Protein AF-A0A0P6Q5H2-F1 (afdb_monomer_lite)

Secondary structure (DSSP, 8-state):
--------S--SS--PPP-----SS-TTSSSHHHHHHHH----STTTS-HHHH-TT-----------------------------------------SHHHHHHHHHHHHHHHHHHHHHTGGG--SHHHHHHHHHHHHTT-SHHHHHHHHHHHH-PPTT-TTHHHHHHHHHHHHHTT-THHHHHHHHHHHHHHHHHHHTTT-GGGHHHHHHHHHHHHHHHHTT-S-HHHHHHHT-

Radius of gyration: 25.66 Å; chains: 1; bounding box: 72×81×63 Å

Organism: NCBI:txid396776

InterPro domains:
  IPR003890 MIF4G-like, type 3 [PF02854] (123-235)
  IPR016024 Armadillo-type fold [SSF48371] (113-234)
  IPR039762 Nonsense-mediated mRNA decay protein Nmd2/UPF2 [PTHR12839] (24-235)

pLDDT: mean 75.84, std 26.66, range [24.73, 98.69]

Foldseek 3Di:
DDDDDDDDPPDPPPPPDDDPDDDPFLVVDPHPVRSCLQPVADDLVVQDPVVLLPADPPDDDDDDDDDDDDDDDDDDDDDDDDDDDDDDDDDDDDDDDDPPVVVVVVVVVLVVQLVVLLVCLLVDDDQVNLNVSLNSLSVSDDPVSLVVLLVSLVDHDPPPLVSLLSSLSSQLNSCVRPVVNLVSNLVVLLVVQVVCVVVVVPVVCVSVNVSSVSSLVSNVSNVSDDPVSVVVSVD

Structure (mmCIF, N/CA/C/O backbone):
data_AF-A0A0P6Q5H2-F1
#
_entry.id   AF-A0A0P6Q5H2-F1
#
loop_
_atom_site.group_PDB
_atom_site.id
_atom_site.type_symbol
_atom_site.label_atom_id
_atom_site.label_alt_id
_atom_site.label_comp_id
_atom_site.label_asym_id
_atom_site.label_entity_id
_atom_site.label_seq_id
_atom_site.pdbx_PDB_ins_code
_atom_site.Cartn_x
_atom_site.Cartn_y
_atom_site.Cartn_z
_atom_site.occupancy
_atom_site.B_iso_or_equiv
_atom_site.auth_seq_id
_atom_site.auth_comp_id
_atom_site.auth_asym_id
_atom_site.auth_atom_id
_atom_site.pdbx_PDB_model_num
ATOM 1 N N . MET A 1 1 ? -57.280 -8.928 -2.751 1.00 43.84 1 MET A N 1
ATOM 2 C CA . MET A 1 1 ? -56.022 -8.786 -3.519 1.00 43.84 1 MET A CA 1
ATOM 3 C C . MET A 1 1 ? -55.148 -7.798 -2.756 1.00 43.84 1 MET A C 1
ATOM 5 O O . MET A 1 1 ? -55.041 -6.653 -3.156 1.00 43.84 1 MET A O 1
ATOM 9 N N . GLU A 1 2 ? -54.723 -8.043 -1.519 1.00 34.19 2 GLU A N 1
ATOM 10 C CA . GLU A 1 2 ? -53.989 -9.192 -0.949 1.00 34.19 2 GLU A CA 1
ATOM 11 C C . GLU A 1 2 ? -52.658 -9.507 -1.648 1.00 34.19 2 GLU A C 1
ATOM 13 O O . GLU A 1 2 ? -52.647 -10.027 -2.757 1.00 34.19 2 GLU 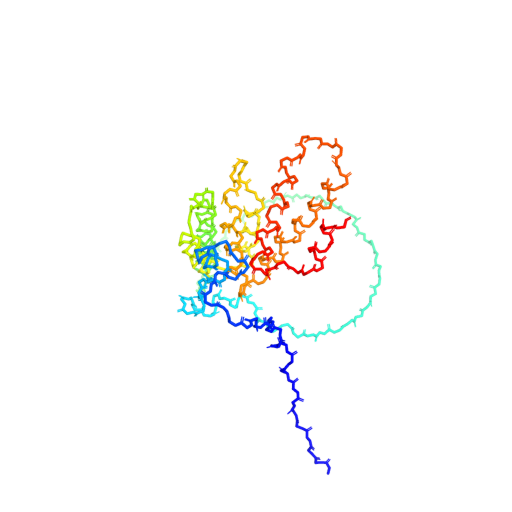A O 1
ATOM 18 N N . GLU A 1 3 ? -51.598 -9.143 -0.913 1.00 36.91 3 GLU A N 1
ATOM 19 C CA . GLU A 1 3 ? -50.279 -9.769 -0.737 1.00 36.91 3 GLU A CA 1
ATOM 20 C C . GLU A 1 3 ? -49.334 -10.032 -1.922 1.00 36.91 3 GLU A C 1
ATOM 22 O O . GLU A 1 3 ? -49.590 -10.865 -2.781 1.00 36.91 3 GLU A O 1
ATOM 27 N N . ALA A 1 4 ? -48.147 -9.407 -1.848 1.00 41.28 4 ALA A N 1
ATOM 28 C CA . ALA A 1 4 ? -46.819 -10.057 -1.824 1.00 41.28 4 ALA A CA 1
ATOM 29 C C . ALA A 1 4 ? -45.744 -8.943 -1.843 1.00 41.28 4 ALA A C 1
ATOM 31 O O . ALA A 1 4 ? -45.502 -8.311 -2.863 1.00 41.28 4 ALA A O 1
ATOM 32 N N . CYS A 1 5 ? -45.264 -8.455 -0.699 1.00 36.38 5 CYS A N 1
ATOM 33 C CA . CYS A 1 5 ? -44.184 -9.027 0.117 1.00 36.38 5 CYS A CA 1
ATOM 34 C C . CYS A 1 5 ? -42.832 -9.159 -0.617 1.00 36.38 5 CYS A C 1
ATOM 36 O O . CYS A 1 5 ? -42.590 -10.102 -1.362 1.00 36.38 5 CYS A O 1
ATOM 38 N N . CYS A 1 6 ? -41.962 -8.183 -0.332 1.00 42.47 6 CYS A N 1
ATOM 39 C CA . CYS A 1 6 ? -40.515 -8.273 -0.114 1.00 42.47 6 CYS A CA 1
ATOM 40 C C . CYS A 1 6 ? -39.773 -9.540 -0.576 1.00 42.47 6 CYS A C 1
ATOM 42 O O . CYS A 1 6 ? -39.893 -10.580 0.068 1.00 42.47 6 CYS A O 1
ATOM 44 N N . ARG A 1 7 ? -38.881 -9.379 -1.565 1.00 39.88 7 ARG A N 1
ATOM 45 C CA . ARG A 1 7 ? -37.636 -10.136 -1.862 1.00 39.88 7 ARG A CA 1
ATOM 46 C C . ARG A 1 7 ? -37.143 -9.580 -3.214 1.00 39.88 7 ARG A C 1
ATOM 48 O O . ARG A 1 7 ? -37.954 -9.397 -4.103 1.00 39.88 7 ARG A O 1
ATOM 55 N N . ASP A 1 8 ? -35.920 -9.118 -3.447 1.00 39.00 8 ASP A N 1
ATOM 56 C CA . ASP A 1 8 ? -34.626 -9.578 -2.974 1.00 39.00 8 ASP A CA 1
ATOM 57 C C . ASP A 1 8 ? -33.601 -8.431 -3.017 1.00 39.00 8 ASP A C 1
ATOM 59 O O . ASP A 1 8 ? -33.187 -7.975 -4.079 1.00 39.00 8 ASP A O 1
ATOM 63 N N . HIS A 1 9 ? -33.113 -8.006 -1.850 1.00 40.34 9 HIS A N 1
ATOM 64 C CA . HIS A 1 9 ? -31.944 -7.124 -1.721 1.00 40.34 9 HIS A CA 1
ATOM 65 C C . HIS A 1 9 ? -30.654 -7.956 -1.576 1.00 40.34 9 HIS A C 1
ATOM 67 O O . HIS A 1 9 ? -29.799 -7.681 -0.734 1.00 40.34 9 HIS A O 1
ATOM 73 N N . LYS A 1 10 ? -30.545 -9.057 -2.332 1.00 44.31 10 LYS A N 1
ATOM 74 C CA . LYS A 1 10 ? -29.494 -10.066 -2.141 1.00 44.31 10 LYS A CA 1
ATOM 75 C C . LYS A 1 10 ? -28.976 -10.620 -3.471 1.00 44.31 10 LYS A C 1
ATOM 77 O O . LYS A 1 10 ? -29.026 -11.818 -3.710 1.00 44.31 10 LYS A O 1
ATOM 82 N N . ALA A 1 11 ? -28.448 -9.748 -4.327 1.00 39.22 11 ALA A N 1
ATOM 83 C CA . ALA A 1 11 ? -27.823 -10.153 -5.592 1.00 39.22 11 ALA A CA 1
ATOM 84 C C . ALA A 1 11 ? -26.473 -9.457 -5.864 1.00 39.22 11 ALA A C 1
ATOM 86 O O . ALA A 1 11 ? -26.148 -9.151 -7.003 1.00 39.22 11 ALA A O 1
ATOM 87 N N . LEU A 1 12 ? -25.666 -9.212 -4.824 1.00 40.47 12 LEU A N 1
ATOM 88 C CA . LEU A 1 12 ? -24.316 -8.630 -4.966 1.00 40.47 12 LEU A CA 1
ATOM 89 C C . LEU A 1 12 ? -23.219 -9.405 -4.212 1.00 40.47 12 LEU A C 1
ATOM 91 O O . LEU A 1 12 ? -22.130 -8.892 -3.994 1.00 40.47 12 LEU A O 1
ATOM 95 N N . ALA A 1 13 ? -23.483 -10.662 -3.844 1.00 39.44 13 ALA A N 1
ATOM 96 C CA . ALA A 1 13 ? -22.543 -11.522 -3.112 1.00 39.44 13 ALA A CA 1
ATOM 97 C C . ALA A 1 13 ? -22.109 -12.781 -3.895 1.00 39.44 13 ALA A C 1
ATOM 99 O O . ALA A 1 13 ? -21.760 -13.788 -3.287 1.00 39.44 13 ALA A O 1
ATOM 100 N N . ALA A 1 14 ? -22.153 -12.758 -5.232 1.00 43.72 14 ALA A N 1
ATOM 101 C CA . ALA A 1 14 ? -21.935 -13.954 -6.056 1.00 43.72 14 ALA A CA 1
ATOM 102 C C . ALA A 1 14 ? -20.810 -13.831 -7.100 1.00 43.72 14 ALA A C 1
ATOM 104 O O . ALA A 1 14 ? -20.840 -14.519 -8.114 1.00 43.72 14 ALA A O 1
ATOM 105 N N . LEU A 1 15 ? -19.782 -13.021 -6.842 1.00 43.78 15 LEU A N 1
ATOM 106 C CA . LEU A 1 15 ? -18.513 -13.109 -7.576 1.00 43.78 15 LEU A CA 1
ATOM 107 C C . LEU A 1 15 ? -17.462 -13.794 -6.699 1.00 43.78 15 LEU A C 1
ATOM 109 O O . LEU A 1 15 ? -16.457 -13.206 -6.313 1.00 43.78 15 LEU A O 1
ATOM 113 N N . ARG A 1 16 ? -17.719 -15.060 -6.351 1.00 47.69 16 ARG A N 1
ATOM 114 C CA . ARG A 1 16 ? -16.653 -15.958 -5.900 1.00 47.69 16 ARG A CA 1
ATOM 115 C C . ARG A 1 16 ? -15.937 -16.436 -7.169 1.00 47.69 16 ARG A C 1
ATOM 117 O O . ARG A 1 16 ? -16.612 -17.021 -8.019 1.00 47.69 16 A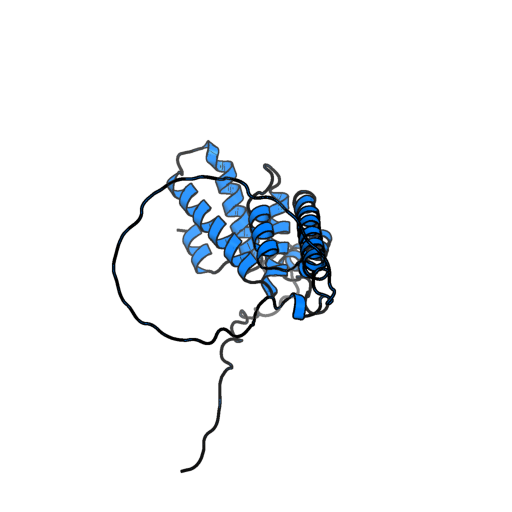RG A O 1
ATOM 124 N N . PRO A 1 17 ? -14.626 -16.198 -7.335 1.00 49.22 17 PRO A N 1
ATOM 125 C CA . PRO A 1 17 ? -13.904 -16.712 -8.492 1.00 49.22 17 PRO A CA 1
ATOM 126 C C . PRO A 1 17 ? -14.001 -18.247 -8.527 1.00 49.22 17 PRO A C 1
ATOM 128 O O . PRO A 1 17 ? -14.152 -18.879 -7.472 1.00 49.22 17 PRO A O 1
ATOM 131 N N . PRO A 1 18 ? -13.956 -18.866 -9.722 1.00 42.50 18 PRO A N 1
ATOM 132 C CA . PRO A 1 18 ? -14.125 -20.303 -9.865 1.00 42.50 18 PRO A CA 1
ATOM 133 C C . PRO A 1 18 ? -13.037 -21.012 -9.061 1.00 42.50 18 PRO A C 1
ATOM 135 O O . PRO A 1 18 ? -11.849 -20.873 -9.354 1.00 42.50 18 PRO A O 1
ATOM 138 N N . GLN A 1 19 ? -13.440 -21.776 -8.042 1.00 46.28 19 GLN A N 1
ATOM 139 C CA . GLN A 1 19 ? -12.517 -22.654 -7.336 1.00 46.28 19 GLN A CA 1
ATOM 140 C C . GLN A 1 19 ? -12.025 -23.706 -8.326 1.00 46.28 19 GLN A C 1
ATOM 142 O O . GLN A 1 19 ? -12.759 -24.619 -8.712 1.00 46.28 19 GLN A O 1
ATOM 147 N N . ARG A 1 20 ? -10.784 -23.536 -8.788 1.00 53.50 20 ARG A N 1
ATOM 148 C CA . ARG A 1 20 ? -10.115 -24.533 -9.611 1.00 53.50 20 ARG A CA 1
ATOM 149 C C . ARG A 1 20 ? -9.838 -25.757 -8.740 1.00 53.50 20 ARG A C 1
ATOM 151 O O . ARG A 1 20 ? -9.312 -25.659 -7.637 1.00 53.50 20 ARG A O 1
ATOM 158 N N . ARG A 1 21 ? -10.285 -26.889 -9.276 1.00 41.31 21 ARG A N 1
ATOM 159 C CA . ARG A 1 21 ? -10.100 -28.274 -8.838 1.00 41.31 21 ARG A CA 1
ATOM 160 C C . ARG A 1 21 ? -8.735 -28.492 -8.170 1.00 41.31 21 ARG A C 1
ATOM 162 O O . ARG A 1 21 ? -7.713 -28.122 -8.739 1.00 41.31 21 ARG A O 1
ATOM 169 N N . GLY A 1 22 ? -8.764 -29.103 -6.986 1.00 49.88 22 GLY A N 1
ATOM 170 C CA . GLY A 1 22 ? -7.603 -29.321 -6.130 1.00 49.88 22 GLY A CA 1
ATOM 171 C C . GLY A 1 22 ? -6.439 -30.033 -6.817 1.00 49.88 22 GLY A C 1
ATOM 172 O O . GLY A 1 22 ? -6.613 -31.064 -7.465 1.00 49.88 22 GLY A O 1
ATOM 173 N N . GLY A 1 23 ? -5.257 -29.468 -6.609 1.00 44.16 23 GLY A N 1
ATOM 174 C CA . GLY A 1 23 ? -3.982 -30.165 -6.605 1.00 44.16 23 GLY A CA 1
ATOM 175 C C . GLY A 1 23 ? -3.266 -29.747 -5.325 1.00 44.16 23 GLY A C 1
ATOM 176 O O . GLY A 1 23 ? -3.230 -28.558 -5.017 1.00 44.16 23 GLY A O 1
ATOM 177 N N . GLU A 1 24 ? -2.750 -30.703 -4.556 1.00 59.47 24 GLU A N 1
ATOM 178 C CA . GLU A 1 24 ? -1.927 -30.462 -3.358 1.00 59.47 24 GLU A CA 1
ATOM 179 C C . GLU A 1 24 ? -0.518 -29.984 -3.756 1.00 59.47 24 GLU A C 1
ATOM 181 O O . GLU A 1 24 ? 0.493 -30.610 -3.455 1.00 59.47 24 GLU A O 1
ATOM 186 N N . GLY A 1 25 ? -0.459 -28.880 -4.496 1.00 60.94 25 GLY A N 1
ATOM 187 C CA . GLY A 1 25 ? 0.763 -28.213 -4.924 1.00 60.94 25 GLY A CA 1
ATOM 188 C C . GLY A 1 25 ? 0.538 -26.703 -5.018 1.00 60.94 25 GLY A C 1
ATOM 189 O O . GLY A 1 25 ? -0.605 -26.250 -4.914 1.00 60.94 25 GLY A O 1
ATOM 190 N N . PRO A 1 26 ? 1.593 -25.908 -5.250 1.00 66.62 26 PRO A N 1
ATOM 191 C CA . PRO A 1 26 ? 1.515 -24.446 -5.224 1.00 66.62 26 PRO A CA 1
ATOM 192 C C . PRO A 1 26 ? 0.641 -23.847 -6.345 1.00 66.62 26 PRO A C 1
ATOM 194 O O . PRO A 1 26 ? 0.405 -22.647 -6.377 1.00 66.62 26 PRO A O 1
ATOM 197 N N . GLY A 1 27 ? 0.072 -24.655 -7.244 1.00 85.69 27 GLY A N 1
ATOM 198 C CA . GLY A 1 27 ? -0.864 -24.182 -8.261 1.00 85.69 27 GLY A CA 1
ATOM 199 C C . GLY A 1 27 ? -0.164 -23.319 -9.309 1.00 85.69 27 GLY A C 1
ATOM 200 O O . GLY A 1 27 ? 0.706 -23.810 -10.018 1.00 85.69 27 GLY A O 1
ATOM 201 N N . ILE A 1 28 ? -0.590 -22.058 -9.440 1.00 89.56 28 ILE A N 1
ATOM 202 C CA . ILE A 1 28 ? 0.035 -21.067 -10.336 1.00 89.56 28 ILE A CA 1
ATOM 203 C C . ILE A 1 28 ? 1.275 -20.394 -9.721 1.00 89.56 28 ILE A C 1
ATOM 205 O O . ILE A 1 28 ? 1.910 -19.595 -10.403 1.00 89.56 28 ILE A O 1
ATOM 209 N N . TRP A 1 29 ? 1.572 -20.678 -8.451 1.00 94.44 29 TRP A N 1
ATOM 210 C CA . TRP A 1 29 ? 2.643 -20.053 -7.675 1.00 94.44 29 TRP A CA 1
ATOM 211 C C . TRP A 1 29 ? 3.940 -20.857 -7.765 1.00 94.44 29 TRP A C 1
ATOM 213 O O . TRP A 1 29 ? 3.902 -22.073 -7.976 1.00 94.44 29 TRP A O 1
ATOM 223 N N . GLU A 1 30 ? 5.080 -20.182 -7.602 1.00 89.75 30 GLU A N 1
ATOM 224 C CA . GLU A 1 30 ? 6.402 -20.817 -7.659 1.00 89.75 30 GLU A CA 1
ATOM 225 C C . GLU A 1 30 ? 6.581 -21.818 -6.510 1.00 89.75 30 GLU A C 1
ATOM 227 O O . GLU A 1 30 ? 7.058 -22.937 -6.716 1.00 89.75 30 GLU A O 1
ATOM 232 N N . ASP A 1 31 ? 6.125 -21.448 -5.313 1.00 94.44 31 ASP A N 1
ATOM 233 C CA . ASP A 1 31 ? 6.139 -22.297 -4.130 1.00 94.44 31 ASP A CA 1
ATOM 234 C C . ASP A 1 31 ? 4.969 -21.999 -3.166 1.00 94.44 31 ASP A C 1
ATOM 236 O O . ASP A 1 31 ? 4.105 -21.143 -3.385 1.00 94.44 31 ASP A O 1
ATOM 240 N N . GLU A 1 32 ? 4.900 -22.781 -2.088 1.00 94.75 32 GLU A N 1
ATOM 241 C CA . GLU A 1 32 ? 3.859 -22.659 -1.064 1.00 94.75 32 GLU A CA 1
ATOM 242 C C . GLU A 1 32 ? 4.018 -21.372 -0.228 1.00 94.75 32 GLU A C 1
ATOM 244 O O . GLU A 1 32 ? 3.036 -20.882 0.334 1.00 94.75 32 GLU A O 1
ATOM 249 N N . GLU A 1 33 ? 5.226 -20.810 -0.126 1.00 93.62 33 GLU A N 1
ATOM 250 C CA . GLU A 1 33 ? 5.479 -19.561 0.595 1.00 93.62 33 GLU A CA 1
ATOM 251 C C . GLU A 1 33 ? 4.928 -18.363 -0.183 1.00 93.62 33 GLU A C 1
ATOM 253 O O . GLU A 1 33 ? 4.199 -17.546 0.390 1.00 93.62 33 GLU A O 1
ATOM 258 N N . GLU A 1 34 ? 5.172 -18.317 -1.490 1.00 94.81 34 GLU A N 1
ATOM 259 C CA . GLU A 1 34 ? 4.630 -17.324 -2.405 1.00 94.81 34 GLU A CA 1
ATOM 260 C C . GLU A 1 34 ? 3.098 -17.390 -2.429 1.00 94.81 34 GLU A C 1
ATOM 262 O O . GLU A 1 34 ? 2.423 -16.375 -2.229 1.00 94.81 34 GLU A O 1
ATOM 267 N N . ARG A 1 35 ? 2.523 -18.596 -2.544 1.00 95.19 35 ARG A N 1
ATOM 268 C CA . ARG A 1 35 ? 1.067 -18.784 -2.450 1.00 95.19 35 ARG A CA 1
ATOM 269 C C . ARG A 1 35 ? 0.505 -18.208 -1.153 1.00 95.19 35 ARG A C 1
ATOM 271 O O . ARG A 1 35 ? -0.488 -17.482 -1.160 1.00 95.19 35 ARG A O 1
ATOM 278 N N . ARG A 1 36 ? 1.148 -18.492 -0.015 1.00 95.00 36 ARG A N 1
ATOM 279 C CA . ARG A 1 36 ? 0.745 -17.944 1.293 1.00 95.00 36 ARG A CA 1
ATOM 280 C C . ARG A 1 36 ? 0.910 -16.427 1.355 1.00 95.00 36 ARG A C 1
ATOM 282 O O . ARG A 1 36 ? 0.155 -15.774 2.073 1.00 95.00 36 ARG A O 1
ATOM 289 N N . PHE A 1 37 ? 1.879 -15.862 0.645 1.00 97.19 37 PHE A N 1
ATOM 290 C CA . PHE A 1 37 ? 2.081 -14.422 0.582 1.00 97.19 37 PHE A CA 1
ATOM 291 C C . PHE A 1 37 ? 0.959 -13.703 -0.180 1.00 97.19 37 PHE A C 1
ATOM 293 O O . PHE A 1 37 ? 0.525 -12.646 0.279 1.00 97.19 37 PHE A O 1
ATOM 300 N N . TYR A 1 38 ? 0.448 -14.261 -1.281 1.00 97.31 38 TYR A N 1
ATOM 301 C CA . TYR A 1 38 ? -0.605 -13.603 -2.071 1.00 97.31 38 TYR A CA 1
ATOM 302 C C . TYR A 1 38 ? -2.034 -13.992 -1.676 1.00 97.31 38 TYR A C 1
ATOM 304 O O . TYR A 1 38 ? -2.926 -13.147 -1.720 1.00 97.31 38 TYR A O 1
ATOM 312 N N . GLU A 1 39 ? -2.271 -15.236 -1.252 1.00 95.25 39 GLU A N 1
ATOM 313 C CA . GLU A 1 39 ? -3.628 -15.731 -0.971 1.00 95.25 39 GLU A CA 1
ATOM 314 C C . GLU A 1 39 ? -4.022 -15.622 0.510 1.00 95.25 39 GLU A C 1
ATOM 316 O O . GLU A 1 39 ? -5.191 -15.393 0.825 1.00 95.25 39 GLU A O 1
ATOM 321 N N . ASN A 1 40 ? -3.067 -15.757 1.438 1.00 95.94 40 ASN A N 1
ATOM 322 C CA . ASN A 1 40 ? -3.360 -15.780 2.875 1.00 95.94 40 ASN A CA 1
ATOM 323 C C . ASN A 1 40 ? -3.091 -14.414 3.512 1.00 95.94 40 ASN A C 1
ATOM 325 O O . ASN A 1 40 ? -2.031 -14.159 4.096 1.00 95.94 40 ASN A O 1
ATOM 329 N N . LEU A 1 41 ? -4.074 -13.526 3.394 1.00 96.25 41 LEU A N 1
ATOM 330 C CA . LEU A 1 41 ? -4.091 -12.219 4.048 1.00 96.25 41 LEU A CA 1
ATOM 331 C C . LEU A 1 41 ? -4.600 -12.326 5.495 1.00 96.25 41 LEU A C 1
ATOM 333 O O . LEU A 1 41 ? -5.353 -13.238 5.838 1.00 96.25 41 LEU A O 1
ATOM 337 N N . VAL A 1 42 ? -4.203 -11.384 6.354 1.00 94.81 42 VAL A N 1
ATOM 338 C CA . VAL A 1 42 ? -4.687 -11.331 7.741 1.00 94.81 42 VAL A CA 1
ATOM 339 C C . VAL A 1 42 ? -6.183 -10.996 7.794 1.00 94.81 42 VAL A C 1
ATOM 341 O O . VAL A 1 42 ? -6.653 -10.088 7.112 1.00 94.81 42 VAL A O 1
ATOM 344 N N . ASP A 1 43 ? -6.931 -11.709 8.640 1.00 91.56 43 ASP A N 1
ATOM 345 C CA . ASP A 1 43 ? -8.330 -11.383 8.921 1.00 91.56 43 ASP A CA 1
ATOM 346 C C . ASP A 1 43 ? -8.421 -10.196 9.893 1.00 91.56 43 ASP A C 1
ATOM 348 O O . ASP A 1 43 ? -8.196 -10.330 11.101 1.00 91.56 43 ASP A O 1
ATOM 352 N N . LEU A 1 44 ? -8.747 -9.020 9.354 1.00 92.81 44 LEU A N 1
ATOM 353 C CA . LEU A 1 44 ? -8.910 -7.798 10.142 1.00 92.81 44 LEU A CA 1
ATOM 354 C C . LEU A 1 44 ? -10.191 -7.815 10.989 1.00 92.81 44 LEU A C 1
ATOM 356 O O . LEU A 1 44 ? -10.194 -7.257 12.085 1.00 92.81 44 LEU A O 1
ATOM 360 N N . LYS A 1 45 ? -11.263 -8.486 10.549 1.00 88.12 45 LYS A N 1
ATOM 361 C CA . LYS A 1 45 ? -12.557 -8.492 11.254 1.00 88.12 45 LYS A CA 1
ATOM 362 C C . LYS A 1 45 ? -12.508 -9.281 12.561 1.00 88.12 45 LYS A C 1
ATOM 364 O O . LYS A 1 45 ? -13.217 -8.940 13.503 1.00 88.12 45 LYS A O 1
ATOM 369 N N . GLY A 1 46 ? -11.669 -10.314 12.630 1.00 88.38 46 GLY A N 1
ATOM 370 C CA . GLY A 1 46 ? -11.423 -11.066 13.862 1.00 88.38 46 GLY A CA 1
ATOM 371 C C . GLY A 1 46 ? -10.526 -10.344 14.876 1.00 88.38 46 GLY A C 1
ATOM 372 O O . GLY A 1 46 ? -10.501 -10.733 16.042 1.00 88.38 46 GLY A O 1
ATOM 373 N N . LYS A 1 47 ? -9.787 -9.307 14.455 1.00 89.31 47 LYS A N 1
ATOM 374 C CA . LYS A 1 47 ? -8.762 -8.633 15.275 1.00 89.31 47 LYS A CA 1
ATOM 375 C C . LYS A 1 47 ? -9.088 -7.181 15.621 1.00 89.31 47 LYS A C 1
ATOM 377 O O . LYS A 1 47 ? -8.566 -6.666 16.606 1.00 89.31 47 LYS A O 1
ATOM 382 N N . VAL A 1 48 ? -9.930 -6.524 14.828 1.00 89.00 48 VAL A N 1
ATOM 383 C CA . VAL A 1 48 ? -10.285 -5.112 14.986 1.00 89.00 48 VAL A CA 1
ATOM 384 C C . VAL A 1 48 ? -11.808 -4.978 15.100 1.00 89.00 48 VAL A C 1
ATOM 386 O O . VAL A 1 48 ? -12.534 -5.611 14.331 1.00 89.00 48 VAL A O 1
ATOM 389 N N . PRO A 1 49 ? -12.328 -4.150 16.029 1.00 89.75 49 PRO A N 1
ATOM 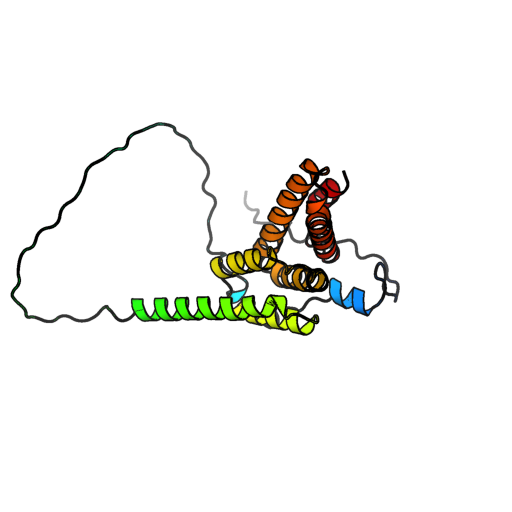390 C CA . PRO A 1 49 ? -13.755 -3.853 16.105 1.00 89.75 49 PRO A CA 1
ATOM 391 C C . PRO A 1 49 ? -14.337 -3.392 14.760 1.00 89.75 49 PRO A C 1
ATOM 393 O O . PRO A 1 49 ? -13.824 -2.458 14.146 1.00 89.75 49 PRO A O 1
ATOM 396 N N . ALA A 1 50 ? -15.458 -3.987 14.335 1.00 87.69 50 ALA A N 1
ATOM 397 C CA . ALA A 1 50 ? -16.081 -3.702 13.035 1.00 87.69 50 ALA A CA 1
ATOM 398 C C . ALA A 1 50 ? -16.414 -2.213 12.818 1.00 87.69 50 ALA A C 1
ATOM 400 O O . ALA A 1 50 ? -16.327 -1.725 11.696 1.00 87.69 50 ALA A O 1
ATOM 401 N N . VAL A 1 51 ? -16.715 -1.473 13.891 1.00 87.75 51 VAL A N 1
ATOM 402 C CA . VAL A 1 51 ? -16.977 -0.022 13.843 1.00 87.75 51 VAL A CA 1
ATOM 403 C C . VAL A 1 51 ? -15.805 0.783 13.271 1.00 87.75 51 VAL A C 1
ATOM 405 O O . VAL A 1 51 ? -16.027 1.807 12.640 1.00 87.75 51 VAL A O 1
ATOM 408 N N . LEU A 1 52 ? -14.570 0.309 13.452 1.00 86.75 52 LEU A N 1
ATOM 409 C CA . LEU A 1 52 ? -13.370 0.957 12.922 1.00 86.75 52 LEU A CA 1
ATOM 410 C C . LEU A 1 52 ? -13.122 0.607 11.451 1.00 86.75 52 LEU A C 1
ATOM 412 O O . LEU A 1 52 ? -12.388 1.313 10.772 1.00 86.75 52 LEU A O 1
ATOM 416 N N . LEU A 1 53 ? -13.726 -0.472 10.947 1.00 86.62 53 LEU A N 1
ATOM 417 C CA . LEU A 1 53 ? -13.647 -0.879 9.540 1.00 86.62 53 LEU A CA 1
ATOM 418 C C . LEU A 1 53 ? -14.785 -0.259 8.711 1.00 86.62 53 LEU A C 1
ATOM 420 O O . LEU A 1 53 ? -14.631 -0.028 7.515 1.00 86.62 53 LEU A O 1
ATOM 424 N N . GLU A 1 54 ? -15.910 0.067 9.350 1.00 76.75 54 GLU A N 1
ATOM 425 C CA . GLU A 1 54 ? -17.078 0.708 8.742 1.00 76.75 54 GLU A CA 1
ATOM 426 C C . GLU A 1 54 ? -17.037 2.237 8.882 1.00 76.75 54 GLU A C 1
ATOM 428 O O . GLU A 1 54 ? -17.937 2.872 9.436 1.00 76.75 54 GLU A O 1
ATOM 433 N N . ASP A 1 55 ? -16.001 2.864 8.333 1.00 60.19 55 ASP A N 1
ATOM 434 C CA . ASP A 1 55 ? -15.925 4.322 8.261 1.00 60.19 55 ASP A CA 1
ATOM 435 C C . ASP A 1 55 ? -16.925 4.860 7.220 1.00 60.19 55 ASP A C 1
ATOM 437 O O . ASP A 1 55 ? -16.601 5.090 6.052 1.00 60.19 55 ASP A O 1
ATOM 441 N N . GLY A 1 56 ? -18.174 5.071 7.642 1.00 53.12 56 GLY A N 1
ATOM 442 C CA . GLY A 1 56 ? -19.056 6.028 6.976 1.00 53.12 56 GLY A CA 1
ATOM 443 C C . GLY A 1 56 ? -20.309 5.499 6.286 1.00 53.12 56 GLY A C 1
ATOM 444 O O . GLY A 1 56 ? -20.871 6.230 5.470 1.00 53.12 56 GLY A O 1
ATOM 445 N N . LYS A 1 57 ? -20.867 4.338 6.657 1.00 45.56 57 LYS A N 1
ATOM 446 C CA . LYS A 1 57 ? -22.255 4.002 6.263 1.00 45.56 57 LYS A CA 1
ATOM 447 C C . LYS A 1 57 ? -23.300 4.791 7.077 1.00 45.56 57 LYS A C 1
ATOM 449 O O . LYS A 1 57 ? -24.316 4.258 7.512 1.00 45.56 57 LYS A O 1
ATOM 454 N N . LYS A 1 58 ? -23.099 6.105 7.246 1.00 44.78 58 LYS A N 1
ATOM 455 C CA . LYS A 1 58 ? -24.199 7.035 7.530 1.00 44.78 58 LYS A CA 1
ATOM 456 C C . LYS A 1 58 ? -24.966 7.240 6.224 1.00 44.78 58 LYS A C 1
ATOM 458 O O . LYS A 1 58 ? -24.600 8.063 5.396 1.00 44.78 58 LYS A O 1
ATOM 463 N N . LYS A 1 59 ? -25.997 6.409 6.054 1.00 46.91 59 LYS A N 1
ATOM 464 C CA . LYS A 1 59 ? -27.206 6.581 5.232 1.00 46.91 59 LYS A CA 1
ATOM 465 C C . LYS A 1 59 ? -27.250 7.912 4.452 1.00 46.91 59 LYS A C 1
ATOM 467 O O . LYS A 1 59 ? -27.769 8.901 4.960 1.00 46.91 59 LYS A O 1
ATOM 472 N N . LYS A 1 60 ? -26.760 7.929 3.210 1.00 36.12 60 LYS A N 1
ATOM 473 C CA . LYS A 1 60 ? -27.156 8.948 2.231 1.00 36.12 60 LYS A CA 1
ATOM 474 C C . LYS A 1 60 ? -28.126 8.278 1.270 1.00 36.12 60 LYS A C 1
ATOM 476 O O . LYS A 1 60 ? -27.718 7.493 0.422 1.00 36.12 60 LYS A O 1
ATOM 481 N N . GLY A 1 61 ? -29.411 8.503 1.535 1.00 32.09 61 GLY A N 1
ATOM 482 C CA . GLY A 1 61 ? -30.483 8.157 0.618 1.00 32.09 61 GLY A CA 1
ATOM 483 C C . GLY A 1 61 ? -30.302 8.905 -0.696 1.00 32.09 61 GLY A C 1
ATOM 484 O O . GLY A 1 61 ? -29.827 10.042 -0.718 1.00 32.09 61 GLY A O 1
ATOM 485 N N . GLU A 1 62 ? -30.654 8.212 -1.766 1.00 34.19 62 GLU A N 1
ATOM 486 C CA . GLU A 1 62 ? -30.843 8.753 -3.099 1.00 34.19 62 GLU A CA 1
ATOM 487 C C . GLU A 1 62 ? -31.904 9.863 -3.057 1.00 34.19 62 GLU A C 1
ATOM 489 O O . GLU A 1 62 ? -32.977 9.691 -2.478 1.00 34.19 62 GLU A O 1
ATOM 494 N N . ALA A 1 63 ? -31.589 11.007 -3.657 1.00 33.94 63 ALA A N 1
ATOM 495 C CA . ALA A 1 63 ? -32.569 11.970 -4.131 1.00 33.94 63 ALA A CA 1
ATOM 496 C C . ALA A 1 63 ? -32.023 12.554 -5.437 1.00 33.94 63 ALA A C 1
ATOM 498 O O . ALA A 1 63 ? -30.891 13.038 -5.496 1.00 33.94 63 ALA A O 1
ATOM 499 N N . ASP A 1 64 ? -32.849 12.373 -6.452 1.00 32.66 64 ASP A N 1
ATOM 500 C CA . ASP A 1 64 ? -32.656 12.534 -7.884 1.00 32.66 64 ASP A CA 1
ATOM 501 C C . ASP A 1 64 ? -32.545 14.003 -8.353 1.00 32.66 64 ASP A C 1
ATOM 503 O O . ASP A 1 64 ? -32.786 14.945 -7.597 1.00 32.66 64 ASP A O 1
ATOM 507 N N . GLU A 1 65 ? -32.152 14.148 -9.619 1.00 34.28 65 GLU A N 1
ATOM 508 C CA . GLU A 1 65 ? -31.962 15.335 -10.462 1.00 34.28 65 GLU A CA 1
ATOM 509 C C . GLU A 1 65 ? -32.938 16.522 -10.282 1.00 34.28 65 GLU A C 1
ATOM 511 O O . GLU A 1 65 ? -34.147 16.336 -10.186 1.00 34.28 65 GLU A O 1
ATOM 516 N N . GLN A 1 66 ? -32.442 17.767 -10.448 1.00 31.02 66 GLN A N 1
ATOM 517 C CA . GLN A 1 66 ? -32.773 18.602 -11.629 1.00 31.02 66 GLN A CA 1
ATOM 518 C C . GLN A 1 66 ? -32.090 19.991 -11.682 1.00 31.02 66 GLN A C 1
ATOM 520 O O . GLN A 1 66 ? -32.053 20.760 -10.728 1.00 31.02 66 GLN A O 1
ATOM 525 N N . ALA A 1 67 ? -31.604 20.276 -12.895 1.00 31.91 67 ALA A N 1
ATOM 526 C CA . ALA A 1 67 ? -31.197 21.515 -13.572 1.00 31.91 67 ALA A CA 1
ATOM 527 C C . ALA A 1 67 ? -31.570 22.912 -13.004 1.00 31.91 67 ALA A C 1
ATOM 529 O O . ALA A 1 67 ? -32.740 23.189 -12.754 1.00 31.91 67 ALA A O 1
ATOM 530 N N . LYS A 1 68 ? -30.626 23.877 -13.088 1.00 33.00 68 LYS A N 1
ATOM 531 C CA . LYS A 1 68 ? -30.664 25.034 -14.031 1.00 33.00 68 LYS A CA 1
ATOM 532 C C . LYS A 1 68 ? -29.474 26.010 -13.879 1.00 33.00 68 LYS A C 1
ATOM 534 O O . LYS A 1 68 ? -28.941 26.213 -12.799 1.00 33.00 68 LYS A O 1
ATOM 539 N N . ASN A 1 69 ? -29.107 26.589 -15.027 1.00 29.25 69 ASN A N 1
ATOM 540 C CA . ASN A 1 69 ? -27.986 27.484 -15.359 1.00 29.25 69 ASN A CA 1
ATOM 541 C C . ASN A 1 69 ? -28.020 28.912 -14.764 1.00 29.25 69 ASN A C 1
ATOM 543 O O . ASN A 1 69 ? -29.102 29.437 -14.503 1.00 29.25 69 ASN A O 1
ATOM 547 N N . LYS A 1 70 ? -26.840 29.562 -14.899 1.00 31.09 70 LYS A N 1
ATOM 548 C CA . LYS A 1 70 ? -26.505 31.009 -15.026 1.00 31.09 70 LYS A CA 1
ATOM 549 C C . LYS A 1 70 ? -26.133 31.714 -13.720 1.00 31.09 70 LYS A C 1
ATOM 551 O O . LYS A 1 70 ? -26.797 31.492 -12.722 1.00 31.09 70 LYS A O 1
ATOM 556 N N . ASP A 1 71 ? -25.213 32.668 -13.640 1.00 28.20 71 ASP A N 1
ATOM 557 C CA . ASP A 1 71 ? -24.059 33.197 -14.396 1.00 28.20 71 ASP A CA 1
ATOM 558 C C . ASP A 1 71 ? -23.561 34.375 -13.511 1.00 28.20 71 ASP A C 1
ATOM 560 O O . ASP A 1 71 ? -24.397 34.981 -12.847 1.00 28.20 71 ASP A O 1
ATOM 564 N N . VAL A 1 72 ? -22.246 34.635 -13.477 1.00 28.05 72 VAL A N 1
ATOM 565 C CA . VAL A 1 72 ? -21.485 35.820 -12.967 1.00 28.05 72 VAL A CA 1
ATOM 566 C C . VAL A 1 72 ? -22.044 36.736 -11.853 1.00 28.05 72 VAL A C 1
ATOM 568 O O . VAL A 1 72 ? -23.115 37.314 -11.975 1.00 28.05 72 VAL A O 1
ATOM 571 N N . ASP A 1 73 ? -21.224 37.041 -10.835 1.00 28.62 73 ASP A N 1
ATOM 572 C CA . ASP A 1 73 ? -20.325 38.224 -10.838 1.00 28.62 73 ASP A CA 1
ATOM 573 C C . ASP A 1 73 ? -19.647 38.419 -9.454 1.00 28.62 73 ASP A C 1
ATOM 575 O O . ASP A 1 73 ? -20.295 38.466 -8.410 1.00 28.62 73 ASP A O 1
ATOM 579 N N . LEU A 1 74 ? -18.317 38.516 -9.453 1.00 31.88 74 LEU A N 1
ATOM 580 C CA . LEU A 1 74 ? -17.486 39.213 -8.457 1.00 31.88 74 LEU A CA 1
ATOM 581 C C . LEU A 1 74 ? -17.010 40.486 -9.182 1.00 31.88 74 LEU A C 1
ATOM 583 O O . LEU A 1 74 ? -16.731 40.347 -10.376 1.00 31.88 74 LEU A O 1
ATOM 587 N N . PRO A 1 75 ? -16.730 41.642 -8.531 1.00 39.94 75 PRO A N 1
ATOM 588 C CA . PRO A 1 75 ? -15.716 41.663 -7.471 1.00 39.94 75 PRO A CA 1
ATOM 589 C C . PRO A 1 75 ? -15.735 42.836 -6.457 1.00 39.94 75 PRO A C 1
ATOM 591 O O . PRO A 1 75 ? -16.397 43.856 -6.606 1.00 39.94 75 PRO A O 1
ATOM 594 N N . ASN A 1 76 ? -14.783 42.709 -5.526 1.00 26.95 76 ASN A N 1
ATOM 595 C CA . ASN A 1 76 ? -13.909 43.763 -4.993 1.00 26.95 76 ASN A CA 1
ATOM 596 C C . ASN A 1 76 ? -14.350 44.580 -3.768 1.00 26.95 76 ASN A C 1
ATOM 598 O O . ASN A 1 76 ? -15.418 45.176 -3.739 1.00 26.95 76 ASN A O 1
ATOM 602 N N . GLY A 1 77 ? -13.393 44.750 -2.841 1.00 26.39 77 GLY A N 1
ATOM 603 C CA . GLY A 1 77 ? -13.271 46.013 -2.103 1.00 26.39 77 GLY A CA 1
ATOM 604 C C . GLY A 1 77 ? -12.968 45.963 -0.602 1.00 26.39 77 GLY A C 1
ATOM 605 O O . GLY A 1 77 ? -13.828 46.317 0.183 1.00 26.39 77 GLY A O 1
ATOM 606 N N . VAL A 1 78 ? -11.727 45.612 -0.239 1.00 28.41 78 VAL A N 1
ATOM 607 C CA . VAL A 1 78 ? -10.818 46.438 0.598 1.00 28.41 78 VAL A CA 1
ATOM 608 C C . VAL A 1 78 ? -11.256 46.873 2.025 1.00 28.41 78 VAL A C 1
ATOM 610 O O . VAL A 1 78 ? -12.082 47.755 2.205 1.00 28.41 78 VAL A O 1
ATOM 613 N N . THR A 1 79 ? -10.573 46.266 3.013 1.00 24.73 79 THR A N 1
ATOM 614 C CA . THR A 1 79 ? -9.941 46.804 4.253 1.00 24.73 79 THR A CA 1
ATOM 615 C C . THR A 1 79 ? -10.594 47.946 5.054 1.00 24.73 79 THR A C 1
ATOM 617 O O . THR A 1 79 ? -10.811 49.033 4.530 1.00 24.73 79 THR A O 1
ATOM 620 N N . SER A 1 80 ? -10.685 47.778 6.382 1.00 30.56 80 SER A N 1
ATOM 621 C CA . SER A 1 80 ? -9.764 48.416 7.353 1.00 30.56 80 SER A CA 1
ATOM 622 C C . SER A 1 80 ? -10.311 48.395 8.786 1.00 30.56 80 SER A C 1
ATOM 624 O O . SER A 1 80 ? -11.500 48.569 9.033 1.00 30.56 80 SER A O 1
ATOM 626 N N . GLU A 1 81 ? -9.382 48.169 9.708 1.00 26.80 81 GLU A N 1
ATOM 627 C CA . GLU A 1 81 ? -9.480 48.214 11.167 1.00 26.80 81 GLU A CA 1
ATOM 628 C C . GLU A 1 81 ? -9.772 49.637 11.689 1.00 26.80 81 GLU A C 1
ATOM 630 O O . GLU A 1 81 ? -9.283 50.591 11.090 1.00 26.80 81 GLU A O 1
ATOM 635 N N . ASP A 1 82 ? -10.478 49.787 12.821 1.00 28.83 82 ASP A N 1
ATOM 636 C CA . ASP A 1 82 ? -9.967 50.510 14.008 1.00 28.83 82 ASP A CA 1
ATOM 637 C C . ASP A 1 82 ? -10.885 50.357 15.251 1.00 28.83 82 ASP A C 1
ATOM 639 O O . ASP A 1 82 ? -12.072 50.048 15.169 1.00 28.83 82 ASP A O 1
ATOM 643 N N . LYS A 1 83 ? -10.230 50.546 16.397 1.00 29.00 83 LYS A N 1
ATOM 644 C CA . LYS A 1 83 ? -10.514 50.370 17.829 1.00 29.00 83 LYS A CA 1
ATOM 645 C C . LYS A 1 83 ? -11.825 50.906 18.427 1.00 29.00 83 LYS A C 1
ATOM 647 O O . LYS A 1 83 ? -12.371 51.922 18.018 1.00 29.00 83 LYS A O 1
ATOM 652 N N . GLY A 1 84 ? -12.176 50.324 19.580 1.00 27.56 84 GLY A N 1
ATOM 653 C CA . GLY A 1 84 ? -12.986 50.964 20.625 1.00 27.56 84 GLY A CA 1
ATOM 654 C C . GLY A 1 84 ? -12.926 50.205 21.959 1.00 27.56 84 GLY A C 1
ATOM 655 O O . GLY A 1 84 ? -13.014 48.983 21.985 1.00 27.56 84 GLY A O 1
ATOM 656 N N . GLU A 1 85 ? -12.703 50.931 23.050 1.00 28.55 85 GLU A N 1
ATOM 657 C CA . GLU A 1 85 ? -12.250 50.488 24.377 1.00 28.55 85 GLU A CA 1
ATOM 658 C C . GLU A 1 85 ? -13.308 49.814 25.295 1.00 28.55 85 GLU A C 1
ATOM 660 O O . GLU A 1 85 ? -14.515 49.928 25.107 1.00 28.55 85 GLU A O 1
ATOM 665 N N . ARG A 1 86 ? -12.800 49.121 26.335 1.00 30.70 86 ARG A N 1
ATOM 666 C CA . ARG A 1 86 ? -13.470 48.623 27.574 1.00 30.70 86 ARG A CA 1
ATOM 667 C C . ARG A 1 86 ? -14.127 49.786 28.372 1.00 30.70 86 ARG A C 1
ATOM 669 O O . ARG A 1 86 ? -13.746 50.914 28.075 1.00 30.70 86 ARG A O 1
ATOM 676 N N . PRO A 1 87 ? -14.960 49.601 29.442 1.00 36.97 87 PRO A N 1
ATOM 677 C CA . PRO A 1 87 ? -15.012 48.461 30.389 1.00 36.97 87 PRO A CA 1
ATOM 678 C C . PRO A 1 87 ? -16.397 48.077 30.985 1.00 36.97 87 PRO A C 1
ATOM 680 O O . PRO A 1 87 ? -17.356 48.835 30.928 1.00 36.97 87 PRO A O 1
ATOM 683 N N . GLY A 1 88 ? -16.475 46.921 31.665 1.00 28.73 88 GLY A N 1
ATOM 684 C CA . GLY A 1 88 ? -17.546 46.637 32.640 1.00 28.73 88 GLY A CA 1
ATOM 685 C C . GLY A 1 88 ? -18.009 45.176 32.714 1.00 28.73 88 GLY A C 1
ATOM 686 O O . GLY A 1 88 ? -18.932 44.780 32.017 1.00 28.73 88 GLY A O 1
ATOM 687 N N . GLN A 1 89 ? -17.391 44.385 33.593 1.00 31.73 89 GLN A N 1
ATOM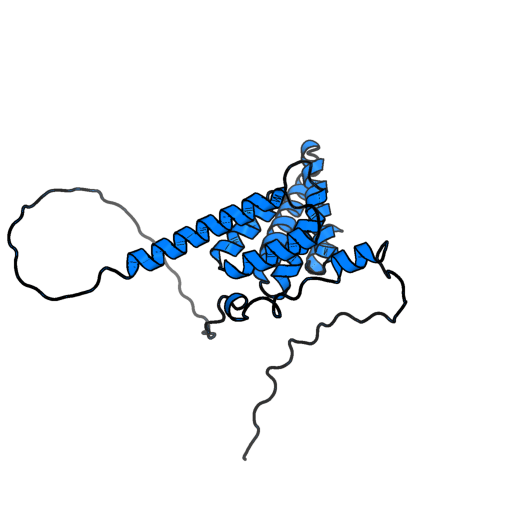 688 C CA . GLN A 1 89 ? -18.020 43.226 34.259 1.00 31.73 89 GLN A CA 1
ATOM 689 C C . GLN A 1 89 ? -18.680 43.719 35.570 1.00 31.73 89 GLN A C 1
ATOM 691 O O . GLN A 1 89 ? -18.312 44.820 35.993 1.00 31.73 89 GLN A O 1
ATOM 696 N N . PRO A 1 90 ? -19.554 42.959 36.275 1.00 42.38 90 PRO A N 1
ATOM 697 C CA . PRO A 1 90 ? -19.786 41.503 36.188 1.00 42.38 90 PRO A CA 1
ATOM 698 C C . PRO A 1 90 ? -21.276 41.072 36.201 1.00 42.38 90 PRO A C 1
ATOM 700 O O . PRO A 1 90 ? -22.121 41.844 36.624 1.00 42.38 90 PRO A O 1
ATOM 703 N N . VAL A 1 91 ? -21.590 39.828 35.800 1.00 33.50 91 VAL A N 1
ATOM 704 C CA . VAL A 1 91 ? -22.399 38.841 36.570 1.00 33.50 91 VAL A CA 1
ATOM 705 C C . VAL A 1 91 ? -22.494 37.490 35.830 1.00 33.50 91 VAL A C 1
ATOM 707 O O . VAL A 1 91 ? -22.566 37.434 34.607 1.00 33.50 91 VAL A O 1
ATOM 710 N N . GLU A 1 92 ? -22.453 36.411 36.615 1.00 38.22 92 GLU A N 1
ATOM 711 C CA . GLU A 1 92 ? -22.397 34.980 36.278 1.00 38.22 92 GLU A CA 1
ATOM 712 C C . GLU A 1 92 ? -23.551 34.403 35.434 1.00 38.22 92 GLU A C 1
ATOM 714 O O . GLU A 1 92 ? -24.728 34.648 35.691 1.00 38.22 92 GLU A O 1
ATOM 719 N N . SER A 1 93 ? -23.208 33.475 34.531 1.00 34.16 93 SER A N 1
ATOM 720 C CA . SER A 1 93 ? -23.896 32.179 34.345 1.00 34.16 93 SER A CA 1
ATOM 721 C C . SER A 1 93 ? -22.995 31.213 33.548 1.00 34.16 93 SER A C 1
ATOM 723 O O . SER A 1 93 ? -22.483 31.541 32.483 1.00 34.16 93 SER A O 1
ATOM 725 N N . THR A 1 94 ? -22.756 30.030 34.109 1.00 35.62 94 THR A N 1
ATOM 726 C CA . THR A 1 94 ? -21.950 28.896 33.599 1.00 35.62 94 THR A CA 1
ATOM 727 C C . THR A 1 94 ? -22.620 28.167 32.408 1.00 35.62 94 THR A C 1
ATOM 729 O O . THR A 1 94 ? -23.791 28.429 32.133 1.00 35.62 94 THR A O 1
ATOM 732 N N . PRO A 1 95 ? -22.037 27.103 31.800 1.00 44.88 95 PRO A N 1
ATOM 733 C CA . PRO A 1 95 ? -20.651 26.814 31.366 1.00 44.88 95 PRO A CA 1
ATOM 734 C C . PRO A 1 95 ? -20.608 26.310 29.893 1.00 44.88 95 PRO A C 1
ATOM 736 O O . PRO A 1 95 ? -21.514 25.574 29.507 1.00 44.88 95 PRO A O 1
ATOM 739 N N . ARG A 1 96 ? -19.580 26.599 29.064 1.00 37.41 96 ARG A N 1
ATOM 740 C CA . ARG A 1 96 ? -19.426 25.930 27.736 1.00 37.41 96 ARG A CA 1
ATOM 741 C C . ARG A 1 96 ? -18.102 26.191 26.978 1.00 37.41 96 ARG A C 1
ATOM 743 O O . ARG A 1 96 ? -18.151 26.647 25.850 1.00 37.41 96 ARG A O 1
ATOM 750 N N . GLU A 1 97 ? -16.921 25.882 27.526 1.00 42.09 97 GLU A N 1
ATOM 751 C CA . GLU A 1 97 ? -15.660 26.019 26.742 1.00 42.09 97 GLU A CA 1
ATOM 752 C C . GLU A 1 97 ? -14.601 24.910 26.944 1.00 42.09 97 GLU A C 1
ATOM 754 O O . GLU A 1 97 ? -13.424 25.113 26.666 1.00 42.09 97 GLU A O 1
ATOM 759 N N . THR A 1 98 ? -14.970 23.703 27.387 1.00 42.66 98 THR A N 1
ATOM 760 C CA . THR A 1 98 ? -13.989 22.607 27.590 1.00 42.66 98 THR A CA 1
ATOM 761 C C . THR A 1 98 ? -14.027 21.481 26.548 1.00 42.66 98 THR A C 1
ATOM 763 O O . THR A 1 98 ? -13.135 20.630 26.543 1.00 42.66 98 THR A O 1
ATOM 766 N N . ASP A 1 99 ? -15.001 21.469 25.634 1.00 40.22 99 ASP A N 1
ATOM 767 C CA . ASP A 1 99 ? -15.201 20.340 24.705 1.00 40.22 99 ASP A CA 1
ATOM 768 C C . ASP A 1 99 ? -14.456 20.496 23.358 1.00 40.22 99 ASP A C 1
ATOM 770 O O . ASP A 1 99 ? -14.074 19.514 22.718 1.00 40.22 99 ASP A O 1
ATOM 774 N N . ASP A 1 100 ? -14.147 21.732 22.953 1.00 40.41 100 ASP A N 1
ATOM 775 C CA . ASP A 1 100 ? -13.515 22.018 21.653 1.00 40.41 100 ASP A CA 1
ATOM 776 C C . ASP A 1 100 ? -11.996 21.734 21.653 1.00 40.41 100 ASP A C 1
ATOM 778 O O . ASP A 1 100 ? -11.434 21.197 20.697 1.00 40.41 100 ASP A O 1
ATOM 782 N N . GLN A 1 101 ? -11.309 21.981 22.777 1.00 44.97 101 GLN A N 1
ATOM 783 C CA . GLN A 1 101 ? -9.886 21.630 22.905 1.00 44.97 101 GLN A CA 1
ATOM 784 C C . GLN A 1 101 ? -9.667 20.116 22.971 1.00 44.97 101 GLN A C 1
ATOM 786 O O . GLN A 1 101 ? -8.707 19.612 22.388 1.00 44.97 101 GLN A O 1
ATOM 791 N N . SER A 1 102 ? -10.560 19.373 23.626 1.00 45.59 102 SER A N 1
ATOM 792 C CA . SER A 1 102 ? -10.400 17.930 23.838 1.00 45.59 102 SER A CA 1
ATOM 793 C C . SER A 1 102 ? -10.501 17.139 22.528 1.00 45.59 102 SER A C 1
ATOM 795 O O . SER A 1 102 ? -9.683 16.256 22.272 1.00 45.59 102 SER A O 1
ATOM 797 N N . THR A 1 103 ? -11.428 17.503 21.639 1.00 51.69 103 THR A N 1
ATOM 798 C CA . THR A 1 103 ? -11.566 16.863 20.318 1.00 51.69 103 THR A CA 1
ATOM 799 C C . THR A 1 103 ? -10.452 17.276 19.348 1.00 51.69 103 THR A C 1
ATOM 801 O O . THR A 1 103 ? -9.938 16.440 18.600 1.00 51.69 103 THR A O 1
ATOM 804 N N . ALA A 1 104 ? -9.993 18.532 19.395 1.00 52.31 104 ALA A N 1
ATOM 805 C CA . ALA A 1 104 ? -8.866 19.000 18.590 1.00 52.31 104 ALA A CA 1
ATOM 806 C C . ALA A 1 104 ? -7.526 18.361 19.003 1.00 52.31 104 ALA A C 1
ATOM 808 O O . ALA A 1 104 ? -6.696 18.070 18.140 1.00 52.31 104 ALA A O 1
ATOM 809 N N . ILE A 1 105 ? -7.304 18.114 20.300 1.00 54.03 105 ILE A N 1
ATOM 810 C CA . ILE A 1 105 ? -6.100 17.439 20.811 1.00 54.03 105 ILE A CA 1
ATOM 811 C C . ILE A 1 105 ? -6.092 15.961 20.397 1.00 54.03 105 ILE A C 1
ATOM 813 O O . ILE A 1 105 ? -5.066 15.485 19.917 1.00 54.03 105 ILE A O 1
ATOM 817 N N . VAL A 1 106 ? -7.232 15.263 20.478 1.00 56.09 106 VAL A N 1
ATOM 818 C CA . VAL A 1 106 ? -7.363 13.864 20.020 1.00 56.09 106 VAL A CA 1
ATOM 819 C C . VAL A 1 106 ? -7.170 13.741 18.502 1.00 56.09 106 VAL A C 1
ATOM 821 O O . VAL A 1 106 ? -6.492 12.835 18.028 1.00 56.09 106 VAL A O 1
ATOM 824 N N . ASN A 1 107 ? -7.674 14.688 17.709 1.00 58.97 107 ASN A N 1
ATOM 825 C CA . ASN A 1 107 ? -7.449 14.669 16.259 1.00 58.97 107 ASN A CA 1
ATOM 826 C C . ASN A 1 107 ? -5.990 14.995 15.880 1.00 58.97 107 ASN A C 1
ATOM 828 O O . ASN A 1 107 ? -5.450 14.414 14.936 1.00 58.97 107 ASN A O 1
ATOM 832 N N . LYS A 1 108 ? -5.318 15.885 16.628 1.00 62.53 108 LYS A N 1
ATOM 833 C CA . LYS A 1 108 ? -3.882 16.173 16.447 1.00 62.53 108 LYS A CA 1
ATOM 834 C C . LYS A 1 108 ? -3.006 14.965 16.787 1.00 62.53 108 LYS A C 1
ATOM 836 O O . LYS A 1 108 ? -2.028 14.718 16.081 1.00 62.53 108 LYS A O 1
ATOM 841 N N . THR A 1 109 ? -3.352 14.196 17.821 1.00 85.25 109 THR A N 1
ATOM 842 C CA . THR A 1 109 ? -2.590 12.997 18.204 1.00 85.25 109 THR A CA 1
ATOM 843 C C . THR A 1 109 ? -2.752 11.881 17.175 1.00 85.25 109 THR A C 1
ATOM 845 O O . THR A 1 109 ? -1.748 11.287 16.787 1.00 85.25 109 THR A O 1
ATOM 848 N N . VAL A 1 110 ? -3.960 11.662 16.640 1.00 90.06 110 VAL A N 1
ATOM 849 C CA . VAL A 1 110 ? -4.192 10.705 15.539 1.00 90.06 110 VAL A CA 1
ATOM 850 C C . VAL A 1 110 ? -3.377 11.085 14.302 1.00 90.06 110 VAL A C 1
ATOM 852 O O . VAL A 1 110 ? -2.731 10.229 13.701 1.00 90.06 110 VAL A O 1
ATOM 855 N N . GLY A 1 111 ? -3.334 12.373 13.944 1.00 93.81 111 GLY A N 1
ATOM 856 C CA . GLY A 1 111 ? -2.524 12.860 12.825 1.00 93.81 111 GLY A CA 1
ATOM 857 C C . GLY A 1 111 ? -1.043 12.482 12.940 1.00 93.81 111 GLY A C 1
ATOM 858 O O . GLY A 1 111 ? -0.484 11.955 11.977 1.00 93.81 111 GLY A O 1
ATOM 859 N N . ALA A 1 112 ? -0.445 12.686 14.118 1.00 95.44 112 ALA A N 1
ATOM 860 C CA . ALA A 1 112 ? 0.949 12.338 14.409 1.00 95.44 112 ALA A CA 1
ATOM 861 C C . ALA A 1 112 ? 1.191 10.818 14.493 1.00 95.44 112 ALA A C 1
ATOM 863 O O . ALA A 1 112 ? 2.251 10.322 14.103 1.00 95.44 112 ALA A O 1
ATOM 864 N N . GLN A 1 113 ? 0.206 10.056 14.972 1.00 96.50 113 GLN A N 1
ATOM 865 C CA . GLN A 1 113 ? 0.260 8.592 14.974 1.00 96.50 113 GLN A CA 1
ATOM 866 C C . GLN A 1 113 ? 0.240 8.033 13.545 1.00 96.50 113 GLN A C 1
ATOM 868 O O . GLN A 1 113 ? 1.007 7.120 13.238 1.00 96.50 113 GLN A O 1
ATOM 873 N N . VAL A 1 114 ? -0.564 8.620 12.648 1.00 97.75 114 VAL A N 1
ATOM 874 C CA . VAL A 1 114 ? -0.547 8.275 11.218 1.00 97.75 114 VAL A CA 1
ATOM 875 C C . VAL A 1 114 ? 0.824 8.575 10.623 1.00 97.75 114 VAL A C 1
ATOM 877 O O . VAL A 1 114 ? 1.379 7.708 9.962 1.00 97.75 114 VAL A O 1
ATOM 880 N N . ASP A 1 115 ? 1.416 9.741 10.892 1.00 97.38 115 ASP A N 1
ATOM 881 C CA . ASP A 1 115 ? 2.765 10.060 10.396 1.00 97.38 115 ASP A CA 1
ATOM 882 C C . ASP A 1 115 ? 3.816 9.050 10.858 1.00 97.38 115 ASP A C 1
ATOM 884 O O . ASP A 1 115 ? 4.643 8.601 10.067 1.00 97.38 115 ASP A O 1
ATOM 888 N N . THR A 1 116 ? 3.734 8.631 12.119 1.00 97.62 116 THR A N 1
ATOM 889 C CA . THR A 1 116 ? 4.630 7.622 12.696 1.00 97.62 116 THR A CA 1
ATOM 890 C C . THR A 1 116 ? 4.453 6.250 12.032 1.00 97.62 116 THR A C 1
ATOM 892 O O . THR A 1 116 ? 5.424 5.525 11.819 1.00 97.62 116 THR A O 1
ATOM 895 N N . LEU A 1 117 ? 3.221 5.868 11.680 1.00 97.88 117 LEU A N 1
ATOM 896 C CA . LEU A 1 117 ? 2.953 4.663 10.888 1.00 97.88 117 LEU A CA 1
ATOM 897 C C . LEU A 1 117 ? 3.524 4.776 9.474 1.00 97.88 117 LEU A C 1
ATOM 899 O O . LEU A 1 117 ? 4.189 3.852 9.014 1.00 97.88 117 LEU A O 1
ATOM 903 N N . LEU A 1 118 ? 3.293 5.902 8.796 1.00 98.06 118 LEU A N 1
ATOM 904 C CA . LEU A 1 118 ? 3.744 6.099 7.419 1.00 98.06 118 LEU A CA 1
ATOM 905 C C . LEU A 1 118 ? 5.275 6.157 7.316 1.00 98.06 118 LEU A C 1
ATOM 907 O O . LEU A 1 118 ? 5.838 5.646 6.351 1.00 98.06 118 LEU A O 1
ATOM 911 N N . ALA A 1 119 ? 5.956 6.692 8.331 1.00 97.56 119 ALA A N 1
ATOM 912 C CA . ALA A 1 119 ? 7.415 6.711 8.403 1.00 97.56 119 ALA A CA 1
ATOM 913 C C . ALA A 1 119 ? 8.046 5.306 8.428 1.00 97.56 119 ALA A C 1
ATOM 915 O O . ALA A 1 119 ? 9.180 5.150 7.988 1.00 97.56 119 ALA A O 1
ATOM 916 N N . ARG A 1 120 ? 7.311 4.279 8.880 1.00 97.50 120 ARG A N 1
ATOM 917 C CA . ARG A 1 120 ? 7.776 2.880 8.906 1.00 97.50 120 ARG A CA 1
ATOM 918 C C . ARG A 1 120 ? 7.622 2.151 7.570 1.00 97.50 120 ARG A C 1
ATOM 920 O O . ARG A 1 120 ? 8.180 1.071 7.406 1.00 97.50 120 ARG A O 1
ATOM 927 N N . LEU A 1 121 ? 6.889 2.707 6.602 1.00 97.75 121 LEU A N 1
ATOM 928 C CA . LEU A 1 121 ? 6.646 2.039 5.316 1.00 97.75 121 LEU A CA 1
ATOM 929 C C . LEU A 1 121 ? 7.944 1.680 4.561 1.00 97.75 121 LEU A C 1
ATOM 931 O O . LEU A 1 121 ? 8.069 0.530 4.140 1.00 97.75 121 LEU A O 1
ATOM 935 N N . PRO A 1 122 ? 8.954 2.569 4.447 1.00 97.06 122 PRO A N 1
ATOM 936 C CA . PRO A 1 122 ? 10.220 2.237 3.784 1.00 97.06 122 PRO A CA 1
ATOM 937 C C . PRO A 1 122 ? 11.049 1.159 4.502 1.00 97.06 122 PRO A C 1
ATOM 939 O O . PRO A 1 122 ? 11.996 0.618 3.924 1.00 97.06 122 PRO A O 1
ATOM 942 N N . GLU A 1 123 ? 10.725 0.866 5.761 1.00 96.19 123 GLU A N 1
ATOM 943 C CA . GLU A 1 123 ? 11.439 -0.076 6.625 1.00 96.19 123 GLU A CA 1
ATOM 944 C C . GLU A 1 123 ? 10.814 -1.479 6.616 1.00 96.19 123 GLU A C 1
ATOM 946 O O . GLU A 1 123 ? 11.347 -2.388 7.248 1.00 96.19 123 GLU A O 1
ATOM 951 N N . LEU A 1 124 ? 9.708 -1.686 5.890 1.00 96.81 124 LEU A N 1
ATOM 952 C CA . LEU A 1 124 ? 9.063 -2.992 5.766 1.00 96.81 124 LEU A CA 1
ATOM 953 C C . LEU A 1 124 ? 9.999 -4.016 5.100 1.00 96.81 124 LEU A C 1
ATOM 955 O O . LEU A 1 124 ? 10.644 -3.724 4.093 1.00 96.81 124 LEU A O 1
ATOM 959 N N . GLN A 1 125 ? 10.052 -5.228 5.666 1.00 95.44 125 GLN A N 1
ATOM 960 C CA . GLN A 1 125 ? 10.945 -6.307 5.208 1.00 95.44 125 GLN A CA 1
ATOM 961 C C . GLN A 1 125 ? 10.241 -7.650 4.983 1.00 95.44 125 GLN A C 1
ATOM 963 O O . GLN A 1 125 ? 10.705 -8.456 4.185 1.00 95.44 125 GLN A O 1
ATOM 968 N N . HIS A 1 126 ? 9.135 -7.916 5.679 1.00 95.69 126 HIS A N 1
ATOM 969 C CA . HIS A 1 126 ? 8.437 -9.199 5.610 1.00 95.69 126 HIS A CA 1
ATOM 970 C C . HIS A 1 126 ? 6.938 -9.035 5.868 1.00 95.69 126 HIS A C 1
ATOM 972 O O . HIS A 1 126 ? 6.483 -8.019 6.401 1.00 95.69 126 HIS A O 1
ATOM 978 N N . LYS A 1 127 ? 6.162 -10.064 5.508 1.00 95.81 127 LYS A N 1
ATOM 979 C CA . LYS A 1 127 ? 4.694 -10.031 5.571 1.00 95.81 127 LYS A CA 1
ATOM 980 C C . LYS A 1 127 ? 4.145 -9.734 6.972 1.00 95.81 127 LYS A C 1
ATOM 982 O O . LYS A 1 127 ? 3.171 -9.006 7.084 1.00 95.81 127 LYS A O 1
ATOM 987 N N . ASP A 1 128 ? 4.778 -10.241 8.032 1.00 96.88 128 ASP A N 1
ATOM 988 C CA . ASP A 1 128 ? 4.247 -10.060 9.390 1.00 96.88 128 ASP A CA 1
ATOM 989 C C . ASP A 1 128 ? 4.332 -8.592 9.840 1.00 96.88 128 ASP A C 1
ATOM 991 O O . ASP A 1 128 ? 3.420 -8.098 10.498 1.00 96.88 128 ASP A O 1
ATOM 995 N N . ALA A 1 129 ? 5.378 -7.863 9.424 1.00 97.88 129 ALA A N 1
ATOM 996 C CA . ALA A 1 129 ? 5.486 -6.425 9.668 1.00 97.88 129 ALA A CA 1
ATOM 997 C C .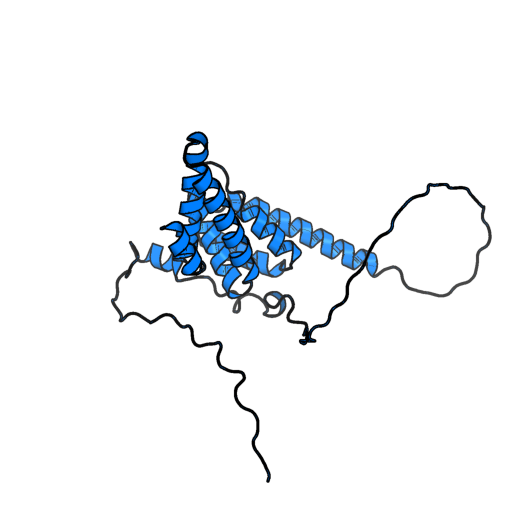 ALA A 1 129 ? 4.402 -5.644 8.908 1.00 97.88 129 ALA A C 1
ATOM 999 O O . ALA A 1 129 ? 3.828 -4.699 9.446 1.00 97.88 129 ALA A O 1
ATOM 1000 N N . VAL A 1 130 ? 4.083 -6.073 7.682 1.00 98.38 130 VAL A N 1
ATOM 1001 C CA . VAL A 1 130 ? 2.991 -5.501 6.880 1.00 98.38 130 VAL A CA 1
ATOM 1002 C C . VAL A 1 130 ? 1.639 -5.729 7.553 1.00 98.38 130 VAL A C 1
ATOM 1004 O O . VAL A 1 130 ? 0.861 -4.790 7.710 1.00 98.38 130 VAL A O 1
ATOM 1007 N N . ASP A 1 131 ? 1.365 -6.962 7.975 1.00 97.88 131 ASP A N 1
ATOM 1008 C CA . ASP A 1 131 ? 0.095 -7.338 8.594 1.00 97.88 131 ASP A CA 1
ATOM 1009 C C . ASP A 1 131 ? -0.098 -6.628 9.944 1.00 97.88 131 ASP A C 1
ATOM 1011 O O . ASP A 1 131 ? -1.200 -6.176 10.256 1.00 97.88 131 ASP A O 1
ATOM 1015 N N . GLN A 1 132 ? 0.976 -6.463 10.722 1.00 97.75 132 GLN A N 1
ATOM 1016 C CA . GLN A 1 132 ? 0.960 -5.687 11.962 1.00 97.75 132 GLN A CA 1
ATOM 1017 C C . GLN A 1 132 ? 0.695 -4.196 11.700 1.00 97.75 132 GLN A C 1
ATOM 1019 O O . GLN A 1 132 ? -0.154 -3.596 12.360 1.00 97.75 132 GLN A O 1
ATOM 1024 N N . LEU A 1 133 ? 1.357 -3.606 10.699 1.00 98.38 133 LEU A N 1
ATOM 1025 C CA . LEU A 1 133 ? 1.120 -2.219 10.295 1.00 98.38 133 LEU A CA 1
ATOM 1026 C C . LEU A 1 133 ? -0.330 -2.011 9.828 1.00 98.38 133 LEU A C 1
ATOM 1028 O O . LEU A 1 133 ? -0.944 -1.004 10.177 1.00 98.38 133 LEU A O 1
ATOM 1032 N N . ALA A 1 134 ? -0.904 -2.973 9.097 1.00 98.19 134 ALA A N 1
ATOM 1033 C CA . ALA A 1 134 ? -2.301 -2.936 8.668 1.00 98.19 134 ALA A CA 1
ATOM 1034 C C . ALA A 1 134 ? -3.272 -2.920 9.860 1.00 98.19 134 ALA A C 1
ATOM 1036 O O . ALA A 1 134 ? -4.223 -2.136 9.872 1.00 98.19 134 ALA A O 1
ATOM 1037 N N . LEU A 1 135 ? -3.020 -3.751 10.878 1.00 96.81 135 LEU A N 1
ATOM 1038 C CA . LEU A 1 135 ? -3.820 -3.785 12.105 1.00 96.81 135 LEU A CA 1
ATOM 1039 C C . LEU A 1 135 ? -3.749 -2.456 12.857 1.00 96.81 135 LEU A C 1
ATOM 1041 O O . LEU A 1 135 ? -4.787 -1.904 13.212 1.00 96.81 135 LEU A O 1
ATOM 1045 N N . GLU A 1 136 ? -2.543 -1.921 13.055 1.00 96.88 136 GLU A N 1
ATOM 1046 C CA . GLU A 1 136 ? -2.337 -0.621 13.704 1.00 96.88 136 GLU A CA 1
ATOM 1047 C C . GLU A 1 136 ? -3.033 0.510 12.939 1.00 96.88 136 GLU A C 1
ATOM 1049 O O . GLU A 1 136 ? -3.699 1.351 13.544 1.00 96.88 136 GLU A O 1
ATOM 1054 N N . PHE A 1 137 ? -2.953 0.499 11.606 1.00 97.75 137 PHE A N 1
ATOM 1055 C CA . PHE A 1 137 ? -3.615 1.491 10.764 1.00 97.75 137 PHE A CA 1
ATOM 1056 C C . PHE A 1 137 ? -5.139 1.482 10.931 1.00 97.75 137 PHE A C 1
ATOM 1058 O O . PHE A 1 137 ? -5.753 2.549 10.912 1.00 97.75 137 PHE A O 1
ATOM 1065 N N . CYS A 1 138 ? -5.763 0.319 11.149 1.00 96.19 138 CYS A N 1
ATOM 1066 C CA . CYS A 1 138 ? -7.213 0.239 11.340 1.00 96.19 138 CYS A CA 1
ATOM 1067 C C . CYS A 1 138 ? -7.698 1.023 12.573 1.00 96.19 138 CYS A C 1
ATOM 1069 O O . CYS A 1 138 ? -8.814 1.534 12.561 1.00 96.19 138 CYS A O 1
ATOM 1071 N N . PHE A 1 139 ? -6.867 1.182 13.610 1.00 94.44 139 PHE A N 1
ATOM 1072 C CA . PHE A 1 139 ? -7.198 2.014 14.778 1.00 94.44 139 PHE A CA 1
ATOM 1073 C C . PHE A 1 139 ? -7.098 3.517 14.506 1.00 94.44 139 PHE A C 1
ATOM 1075 O O . PHE A 1 139 ? -7.633 4.313 15.274 1.00 94.44 139 PHE A O 1
ATOM 1082 N N . LEU A 1 140 ? -6.445 3.907 13.411 1.00 95.19 140 LEU A N 1
ATOM 1083 C CA . LEU A 1 140 ? -6.345 5.290 12.950 1.00 95.19 140 LEU A CA 1
ATOM 1084 C C . LEU A 1 140 ? -7.186 5.541 11.696 1.00 95.19 140 LEU A C 1
ATOM 1086 O O . LEU A 1 140 ? -6.974 6.549 11.009 1.00 95.19 140 LEU A O 1
ATOM 1090 N N . ASN A 1 141 ? -8.091 4.617 11.356 1.00 94.38 141 ASN A N 1
ATOM 1091 C CA . ASN A 1 141 ? -8.886 4.712 10.146 1.00 94.38 141 ASN A CA 1
ATOM 1092 C C . ASN A 1 141 ? -9.713 6.001 10.158 1.00 94.38 141 ASN A C 1
ATOM 1094 O O . ASN A 1 141 ? -10.357 6.368 11.138 1.00 94.38 141 ASN A O 1
ATOM 1098 N N . SER A 1 142 ? -9.591 6.728 9.057 1.00 94.69 142 SER A N 1
ATOM 1099 C CA . SER A 1 142 ? -10.407 7.878 8.715 1.00 94.69 142 SER A CA 1
ATOM 1100 C C . SER A 1 142 ? -10.199 8.153 7.232 1.00 94.69 142 SER A C 1
ATOM 1102 O O . SER A 1 142 ? -9.168 7.790 6.655 1.00 94.69 142 SER A O 1
ATOM 1104 N N . LYS A 1 143 ? -11.117 8.886 6.599 1.00 95.31 143 LYS A N 1
ATOM 1105 C CA . LYS A 1 143 ? -10.932 9.328 5.206 1.00 95.31 143 LYS A CA 1
ATOM 1106 C C . LYS A 1 143 ? -9.600 10.071 5.000 1.00 95.31 143 LYS A C 1
ATOM 1108 O O . LYS A 1 143 ? -8.939 9.884 3.981 1.00 95.31 143 LYS A O 1
ATOM 1113 N N . ALA A 1 144 ? -9.192 10.898 5.964 1.00 95.75 144 ALA A N 1
ATOM 1114 C CA . ALA A 1 144 ? -7.931 11.632 5.897 1.00 95.75 144 ALA A CA 1
ATOM 1115 C C . ALA A 1 144 ? -6.720 10.691 5.999 1.00 95.75 144 ALA A C 1
ATOM 1117 O O . ALA A 1 144 ? -5.806 10.785 5.181 1.00 95.75 144 ALA A O 1
ATOM 1118 N N . SER A 1 145 ? -6.738 9.749 6.945 1.00 97.44 145 SER A N 1
ATOM 1119 C CA . SER A 1 145 ? -5.677 8.752 7.127 1.00 97.44 145 SER A CA 1
ATOM 1120 C C . SER A 1 145 ? -5.497 7.884 5.881 1.00 97.44 145 SER A C 1
ATOM 1122 O O . SER A 1 145 ? -4.368 7.680 5.440 1.00 97.44 145 SER A O 1
ATOM 1124 N N . ARG A 1 146 ? -6.598 7.433 5.260 1.00 98.50 146 ARG A N 1
ATOM 1125 C CA . ARG A 1 146 ? -6.562 6.636 4.021 1.00 98.50 146 ARG A CA 1
ATOM 1126 C C . ARG A 1 146 ? -5.976 7.415 2.854 1.00 98.50 146 ARG A C 1
ATOM 1128 O O . ARG A 1 146 ? -5.089 6.908 2.180 1.00 98.50 146 ARG A O 1
ATOM 1135 N N . ASN A 1 147 ? -6.373 8.674 2.669 1.00 98.12 147 ASN A N 1
ATOM 1136 C CA . ASN A 1 147 ? -5.787 9.530 1.633 1.00 98.12 147 ASN A CA 1
ATOM 1137 C C . ASN A 1 147 ? -4.275 9.733 1.825 1.00 98.12 147 ASN A C 1
ATOM 1139 O O . ASN A 1 147 ? -3.525 9.711 0.850 1.00 98.12 147 ASN A O 1
ATOM 1143 N N . ARG A 1 148 ? -3.816 9.904 3.072 1.00 98.19 148 ARG A N 1
ATOM 1144 C CA . ARG A 1 148 ? -2.383 10.022 3.391 1.00 98.19 148 ARG A CA 1
ATOM 1145 C C . ARG A 1 148 ? -1.633 8.720 3.124 1.00 98.19 148 ARG A C 1
ATOM 1147 O O . ARG A 1 148 ? -0.559 8.766 2.535 1.00 98.19 148 ARG A O 1
ATOM 1154 N N . LEU A 1 149 ? -2.215 7.575 3.486 1.00 98.62 149 LEU A N 1
ATOM 1155 C CA . LEU A 1 149 ? -1.650 6.263 3.173 1.00 98.62 149 LEU A CA 1
ATOM 1156 C C . LEU A 1 149 ? -1.530 6.052 1.662 1.00 98.62 149 LEU A C 1
ATOM 1158 O O . LEU A 1 149 ? -0.459 5.688 1.192 1.00 98.62 149 LEU A O 1
ATOM 1162 N N . ILE A 1 150 ? -2.588 6.336 0.895 1.00 98.56 150 ILE A N 1
ATOM 1163 C CA . ILE A 1 150 ? -2.566 6.229 -0.572 1.00 98.56 150 ILE A CA 1
ATOM 1164 C C . ILE A 1 150 ? -1.429 7.079 -1.142 1.00 98.56 150 ILE A C 1
ATOM 1166 O O . ILE A 1 150 ? -0.701 6.606 -2.007 1.00 98.56 150 ILE A O 1
ATOM 1170 N N . LYS A 1 151 ? -1.232 8.305 -0.639 1.00 98.31 151 LYS A N 1
ATOM 1171 C CA . LYS A 1 151 ? -0.123 9.167 -1.067 1.00 98.31 151 LYS A CA 1
ATOM 1172 C C . LYS A 1 151 ? 1.243 8.582 -0.718 1.00 98.31 151 LYS A C 1
ATOM 1174 O O . LYS A 1 151 ? 2.083 8.479 -1.600 1.00 98.31 151 LYS A O 1
ATOM 1179 N N . ALA A 1 152 ? 1.437 8.108 0.509 1.00 98.12 152 ALA A N 1
ATOM 1180 C CA . ALA A 1 152 ? 2.689 7.463 0.905 1.00 98.12 152 ALA A CA 1
ATOM 1181 C C . ALA A 1 152 ? 3.000 6.197 0.078 1.00 98.12 152 ALA A C 1
ATOM 1183 O O . ALA A 1 152 ? 4.159 5.910 -0.203 1.00 98.12 152 ALA A O 1
ATOM 1184 N N . MET A 1 153 ? 1.973 5.458 -0.354 1.00 96.88 153 MET A N 1
ATOM 1185 C CA . MET A 1 153 ? 2.111 4.276 -1.216 1.00 96.88 153 MET A CA 1
ATOM 1186 C C . MET A 1 153 ? 2.485 4.601 -2.667 1.00 96.88 153 MET A C 1
ATOM 1188 O O . MET A 1 153 ? 2.971 3.707 -3.357 1.00 96.88 153 MET A O 1
ATOM 1192 N N . GLN A 1 154 ? 2.267 5.837 -3.132 1.00 96.31 154 GLN A N 1
ATOM 1193 C CA . GLN A 1 154 ? 2.691 6.302 -4.462 1.00 96.31 154 GLN A CA 1
ATOM 1194 C C . GLN A 1 154 ? 4.206 6.569 -4.493 1.00 96.31 154 GLN A C 1
ATOM 1196 O O . GLN A 1 154 ? 4.866 6.298 -5.496 1.00 96.31 154 GLN A O 1
ATOM 1201 N N . ASP A 1 155 ? 4.771 7.025 -3.373 1.00 94.38 155 ASP A N 1
ATOM 1202 C CA . ASP A 1 155 ? 6.162 7.470 -3.260 1.00 94.38 155 ASP A CA 1
ATOM 1203 C C . ASP A 1 155 ? 7.110 6.337 -2.820 1.00 94.38 155 ASP A C 1
ATOM 1205 O O . ASP A 1 155 ? 7.715 6.362 -1.745 1.00 94.38 155 ASP A O 1
ATOM 1209 N N . VAL A 1 156 ? 7.265 5.314 -3.667 1.00 94.75 156 VAL A N 1
ATOM 1210 C CA . VAL A 1 156 ? 8.189 4.197 -3.396 1.00 94.75 156 VAL A CA 1
ATOM 1211 C C . VAL A 1 156 ? 9.652 4.673 -3.490 1.00 94.75 156 VAL A C 1
ATOM 1213 O O . VAL A 1 156 ? 10.046 5.243 -4.516 1.00 94.75 156 VAL A O 1
ATOM 1216 N N . PRO A 1 157 ? 10.505 4.417 -2.474 1.00 93.81 157 PRO A N 1
ATOM 1217 C CA . PRO A 1 157 ? 11.910 4.810 -2.511 1.00 93.81 157 PRO A CA 1
ATOM 1218 C C . PRO A 1 157 ? 12.655 4.242 -3.725 1.00 93.81 157 PRO A C 1
ATOM 1220 O O . PRO A 1 157 ? 12.549 3.061 -4.067 1.00 93.81 157 PRO A O 1
ATOM 1223 N N . LYS A 1 158 ? 13.468 5.082 -4.375 1.00 90.44 158 LYS A N 1
ATOM 1224 C CA . LYS A 1 158 ? 14.236 4.681 -5.562 1.00 90.44 158 LYS A CA 1
ATOM 1225 C C . LYS A 1 158 ? 15.156 3.505 -5.237 1.00 90.44 158 LYS A C 1
ATOM 1227 O O . LYS A 1 158 ? 15.918 3.549 -4.280 1.00 90.44 158 LYS A O 1
ATOM 1232 N N . GLY A 1 159 ? 15.100 2.472 -6.075 1.00 90.56 159 GLY A N 1
ATOM 1233 C CA . GLY A 1 159 ? 15.900 1.256 -5.908 1.00 90.56 159 GLY A CA 1
ATOM 1234 C C . GLY A 1 159 ? 15.301 0.226 -4.947 1.00 90.56 159 GLY A C 1
ATOM 1235 O O . GLY A 1 159 ? 15.773 -0.905 -4.946 1.00 90.56 159 GLY A O 1
ATOM 1236 N N . ARG A 1 160 ? 14.236 0.558 -4.204 1.00 93.88 160 ARG A N 1
ATOM 1237 C CA . ARG A 1 160 ? 13.555 -0.369 -3.288 1.00 93.88 160 ARG A CA 1
ATOM 1238 C C . ARG A 1 160 ? 12.369 -1.080 -3.943 1.00 93.88 160 ARG A C 1
ATOM 1240 O O . ARG A 1 160 ? 11.237 -1.005 -3.474 1.00 93.88 160 ARG A O 1
ATOM 1247 N N . THR A 1 161 ? 12.603 -1.755 -5.071 1.00 93.88 161 THR A N 1
ATOM 1248 C CA . THR A 1 161 ? 11.531 -2.519 -5.743 1.00 93.88 161 THR A CA 1
ATOM 1249 C C . THR A 1 161 ? 11.095 -3.757 -4.956 1.00 93.88 161 THR A C 1
ATOM 1251 O O . THR A 1 161 ? 10.034 -4.304 -5.231 1.00 93.88 161 THR A O 1
ATOM 1254 N N . ASP A 1 162 ? 11.896 -4.176 -3.974 1.00 95.50 162 ASP A N 1
ATOM 1255 C CA . ASP A 1 162 ? 11.562 -5.189 -2.967 1.00 95.50 162 ASP A CA 1
ATOM 1256 C C . ASP A 1 162 ? 10.352 -4.799 -2.103 1.00 95.50 162 ASP A C 1
ATOM 1258 O O . ASP A 1 162 ? 9.670 -5.673 -1.579 1.00 95.50 162 ASP A O 1
ATOM 1262 N N . LEU A 1 163 ? 10.039 -3.502 -1.990 1.00 97.62 163 LEU A N 1
ATOM 1263 C CA . LEU A 1 163 ? 8.868 -3.029 -1.252 1.00 97.62 163 LEU A CA 1
ATOM 1264 C C . LEU A 1 163 ? 7.553 -3.223 -2.014 1.00 97.62 163 LEU A C 1
ATOM 1266 O O . LEU A 1 163 ? 6.498 -3.214 -1.387 1.00 97.62 163 LEU A O 1
ATOM 1270 N N . LEU A 1 164 ? 7.577 -3.399 -3.342 1.00 97.81 164 LEU A N 1
ATOM 1271 C CA . LEU A 1 164 ? 6.348 -3.444 -4.147 1.00 97.81 164 LEU A CA 1
ATOM 1272 C C . LEU A 1 164 ? 5.406 -4.591 -3.740 1.00 97.81 164 LEU A C 1
ATOM 1274 O O . LEU A 1 164 ? 4.223 -4.310 -3.536 1.00 97.81 164 LEU A O 1
ATOM 1278 N N . PRO A 1 165 ? 5.879 -5.841 -3.536 1.00 98.19 165 PRO A N 1
ATOM 1279 C CA . PRO A 1 165 ? 5.016 -6.915 -3.049 1.00 98.19 165 PRO A CA 1
ATOM 1280 C C . PRO A 1 165 ? 4.475 -6.628 -1.642 1.00 98.19 165 PRO A C 1
ATOM 1282 O O . PRO A 1 165 ? 3.317 -6.919 -1.351 1.00 98.19 165 PRO A O 1
ATOM 1285 N N . LEU A 1 166 ? 5.285 -6.016 -0.767 1.00 98.56 166 LEU A N 1
ATOM 1286 C CA . LEU A 1 166 ? 4.900 -5.684 0.610 1.00 98.56 166 LEU A CA 1
ATOM 1287 C C . LEU A 1 166 ? 3.828 -4.587 0.655 1.00 98.56 166 LEU A C 1
ATOM 1289 O O . LEU A 1 166 ? 2.841 -4.712 1.380 1.00 98.56 166 LEU A O 1
ATOM 1293 N N . TYR A 1 167 ? 3.981 -3.536 -0.150 1.00 98.56 167 TYR A N 1
ATOM 1294 C CA . TYR A 1 167 ? 2.987 -2.471 -0.272 1.00 98.56 167 TYR A CA 1
ATOM 1295 C C . TYR A 1 167 ? 1.702 -2.995 -0.924 1.00 98.56 167 TYR A C 1
ATOM 1297 O O . TYR A 1 167 ? 0.606 -2.696 -0.451 1.00 98.56 167 TYR A O 1
ATOM 1305 N N . ALA A 1 168 ? 1.814 -3.837 -1.956 1.00 98.62 168 ALA A N 1
ATOM 1306 C CA . ALA A 1 168 ? 0.658 -4.480 -2.572 1.00 98.62 168 ALA A CA 1
ATOM 1307 C C . ALA A 1 168 ? -0.104 -5.368 -1.572 1.00 98.62 168 ALA A C 1
ATOM 1309 O O . ALA A 1 168 ? -1.333 -5.301 -1.525 1.00 98.62 168 ALA A O 1
ATOM 1310 N N . ARG A 1 169 ? 0.606 -6.108 -0.704 1.00 98.56 169 ARG A N 1
ATOM 1311 C CA . ARG A 1 169 ? -0.009 -6.873 0.391 1.00 98.56 169 ARG A CA 1
ATOM 1312 C C . ARG A 1 169 ? -0.750 -5.966 1.366 1.00 98.56 169 ARG A C 1
ATOM 1314 O O . ARG A 1 169 ? -1.887 -6.267 1.710 1.00 98.56 169 ARG A O 1
ATOM 1321 N N . LEU A 1 170 ? -0.145 -4.853 1.792 1.00 98.69 170 LEU A N 1
ATOM 1322 C CA . LEU A 1 170 ? -0.795 -3.887 2.685 1.00 98.69 170 LEU A CA 1
ATOM 1323 C C . LEU A 1 170 ? -2.112 -3.380 2.086 1.00 98.69 170 LEU A C 1
ATOM 1325 O O . LEU A 1 170 ? -3.152 -3.384 2.746 1.00 98.69 170 LEU A O 1
ATOM 1329 N N . VAL A 1 171 ? -2.061 -2.977 0.816 1.00 98.56 171 VAL A N 1
ATOM 1330 C CA . VAL A 1 171 ? -3.212 -2.479 0.058 1.00 98.56 171 VAL A CA 1
ATOM 1331 C C . VAL A 1 171 ? -4.289 -3.553 -0.072 1.00 98.56 171 VAL A C 1
ATOM 1333 O O . VAL A 1 171 ? -5.463 -3.250 0.131 1.00 98.56 171 VAL A O 1
ATOM 1336 N N . ALA A 1 172 ? -3.914 -4.800 -0.358 1.00 98.44 172 ALA A N 1
ATOM 1337 C CA . ALA A 1 172 ? -4.850 -5.914 -0.466 1.00 98.44 172 ALA A CA 1
ATOM 1338 C C . ALA A 1 172 ? -5.495 -6.272 0.878 1.00 98.44 172 ALA A C 1
ATOM 1340 O O . ALA A 1 172 ? -6.710 -6.448 0.948 1.00 98.44 172 ALA A O 1
ATOM 1341 N N . THR A 1 173 ? -4.706 -6.312 1.953 1.00 98.25 173 THR A N 1
ATOM 1342 C CA . THR A 1 173 ? -5.182 -6.555 3.319 1.00 98.25 173 THR A CA 1
ATOM 1343 C C . THR A 1 173 ? -6.204 -5.501 3.741 1.00 98.25 173 THR A C 1
ATOM 1345 O O . THR A 1 173 ? -7.313 -5.844 4.148 1.00 98.25 173 THR A O 1
ATOM 1348 N N . LEU A 1 174 ? -5.874 -4.213 3.605 1.00 98.00 174 LEU A N 1
ATOM 1349 C CA . LEU A 1 174 ? -6.789 -3.125 3.963 1.00 98.00 174 LEU A CA 1
ATOM 1350 C C . LEU A 1 174 ? -7.995 -3.055 3.011 1.00 98.00 174 LEU A C 1
ATOM 1352 O O . LEU A 1 174 ? -9.117 -2.793 3.445 1.00 98.00 174 LEU A O 1
ATOM 1356 N N . GLY A 1 175 ? -7.782 -3.344 1.726 1.00 96.75 175 GLY A N 1
ATOM 1357 C CA . GLY A 1 175 ? -8.792 -3.317 0.668 1.00 96.75 175 GLY A CA 1
ATOM 1358 C C . GLY A 1 175 ? -9.953 -4.295 0.858 1.00 96.75 175 GLY A C 1
ATOM 1359 O O . GLY A 1 175 ? -11.011 -4.078 0.272 1.00 96.75 175 GLY A O 1
ATOM 1360 N N . GLN A 1 176 ? -9.808 -5.313 1.717 1.00 95.19 176 GLN A N 1
ATOM 1361 C CA . GLN A 1 176 ? -10.909 -6.209 2.100 1.00 95.19 176 GLN A CA 1
ATOM 1362 C C . GLN A 1 176 ? -12.086 -5.463 2.748 1.00 95.19 176 GLN A C 1
ATOM 1364 O O . GLN A 1 176 ? -13.232 -5.896 2.627 1.00 95.19 176 GLN A O 1
ATOM 1369 N N . TYR A 1 177 ? -11.804 -4.348 3.428 1.00 95.31 177 TYR A N 1
ATOM 1370 C CA . TYR A 1 177 ? -12.800 -3.554 4.155 1.00 95.31 177 TYR A CA 1
ATOM 1371 C C . TYR A 1 177 ? -12.810 -2.078 3.735 1.00 95.31 177 TYR A C 1
ATOM 1373 O O . TYR A 1 177 ? -13.832 -1.409 3.873 1.00 95.31 177 TYR A O 1
ATOM 1381 N N . LEU A 1 178 ? -11.697 -1.575 3.192 1.00 95.75 178 LEU A N 1
ATOM 1382 C CA . LEU A 1 178 ? -11.474 -0.172 2.836 1.00 95.75 178 LEU A CA 1
ATOM 1383 C C . LEU A 1 178 ? -11.193 -0.046 1.325 1.00 95.75 178 LEU A C 1
ATOM 1385 O O . LEU A 1 178 ? -10.044 0.166 0.927 1.00 95.75 178 LEU A O 1
ATOM 1389 N N . PRO A 1 179 ? -12.211 -0.216 0.454 1.00 96.38 179 PRO A N 1
ATOM 1390 C CA . PRO A 1 179 ? -12.018 -0.345 -0.994 1.00 96.38 179 PRO A CA 1
ATOM 1391 C C . PRO A 1 179 ? -11.510 0.933 -1.677 1.00 96.38 179 PRO A C 1
ATOM 1393 O O . PRO A 1 179 ? -10.994 0.868 -2.791 1.00 96.38 179 PRO A O 1
ATOM 1396 N N . ASP A 1 180 ? -11.606 2.091 -1.024 1.00 97.12 180 ASP A N 1
ATOM 1397 C CA . ASP A 1 180 ? -11.076 3.351 -1.541 1.00 97.12 180 ASP A CA 1
ATOM 1398 C C . ASP A 1 180 ? -9.538 3.384 -1.576 1.00 97.12 180 ASP A C 1
ATOM 1400 O O . ASP A 1 180 ? -8.964 4.078 -2.415 1.00 97.12 180 ASP A O 1
ATOM 1404 N N . ILE A 1 181 ? -8.864 2.587 -0.735 1.00 98.38 181 ILE A N 1
ATOM 1405 C CA . ILE A 1 181 ? -7.399 2.453 -0.737 1.00 98.38 181 ILE A CA 1
ATOM 1406 C C . ILE A 1 181 ? -6.886 1.827 -2.045 1.00 98.38 181 ILE A C 1
ATOM 1408 O O . ILE A 1 181 ? -6.134 2.504 -2.756 1.00 98.38 181 ILE A O 1
ATOM 1412 N N . PRO A 1 182 ? -7.269 0.585 -2.419 1.00 97.94 182 PRO A N 1
ATOM 1413 C CA . PRO A 1 182 ? -6.835 0.006 -3.686 1.00 97.94 182 PRO A CA 1
ATOM 1414 C C . PRO A 1 182 ? -7.323 0.830 -4.881 1.00 97.94 182 PRO A C 1
ATOM 1416 O O . PRO A 1 182 ? -6.542 1.068 -5.799 1.00 97.94 182 PRO A O 1
ATOM 1419 N N . GLN A 1 183 ? -8.560 1.342 -4.862 1.00 97.50 183 GLN A N 1
ATOM 1420 C CA . GLN A 1 183 ? -9.085 2.169 -5.957 1.00 97.50 183 GLN A CA 1
ATOM 1421 C C . GLN A 1 183 ? -8.240 3.425 -6.207 1.00 97.50 183 GLN A C 1
ATOM 1423 O O . GLN A 1 183 ? -7.912 3.727 -7.358 1.00 97.50 183 GLN A O 1
ATOM 1428 N N . GLY A 1 184 ? -7.864 4.145 -5.146 1.00 98.00 184 GLY A N 1
ATOM 1429 C CA . GLY A 1 184 ? -7.064 5.362 -5.259 1.00 98.00 184 GLY A CA 1
ATOM 1430 C C . GLY A 1 184 ? -5.645 5.101 -5.765 1.00 98.00 184 GLY A C 1
ATOM 1431 O O . GLY A 1 184 ? -5.137 5.865 -6.586 1.00 98.00 184 GLY A O 1
ATOM 1432 N N . LEU A 1 185 ? -5.015 4.008 -5.325 1.00 98.38 185 LEU A N 1
ATOM 1433 C CA . LEU A 1 185 ? -3.678 3.638 -5.790 1.00 98.38 185 LEU A CA 1
ATOM 1434 C C . LEU A 1 185 ? -3.685 3.147 -7.245 1.00 98.38 185 LEU A C 1
ATOM 1436 O O . LEU A 1 185 ? -2.860 3.592 -8.040 1.00 98.38 185 LEU A O 1
ATOM 1440 N N . ILE A 1 186 ? -4.627 2.273 -7.612 1.00 97.88 186 ILE A N 1
ATOM 1441 C CA . ILE A 1 186 ? -4.738 1.735 -8.977 1.00 97.88 186 ILE A CA 1
ATOM 1442 C C . ILE A 1 186 ? -5.018 2.859 -9.977 1.00 97.88 186 ILE A C 1
ATOM 1444 O O . ILE A 1 186 ? -4.387 2.898 -11.030 1.00 97.88 186 ILE A O 1
ATOM 1448 N N . SER A 1 187 ? -5.905 3.801 -9.635 1.00 97.31 187 SER A N 1
ATOM 1449 C CA . SER A 1 187 ? -6.208 4.952 -10.501 1.00 97.31 187 SER A CA 1
ATOM 1450 C C . SER A 1 187 ? -4.958 5.791 -10.783 1.00 97.31 187 SER A C 1
ATOM 1452 O O . SER A 1 187 ? -4.681 6.121 -11.932 1.00 97.31 187 SER A O 1
ATOM 1454 N N . TYR A 1 188 ? -4.154 6.070 -9.751 1.00 97.69 188 TYR A N 1
ATOM 1455 C CA . TYR A 1 188 ? -2.882 6.775 -9.915 1.00 97.69 188 TYR A CA 1
ATOM 1456 C C . TYR A 1 188 ? -1.904 6.009 -10.817 1.00 97.69 188 TYR A C 1
ATOM 1458 O O . TYR A 1 188 ? -1.317 6.592 -11.729 1.00 97.69 188 TYR A O 1
ATOM 1466 N N . LEU A 1 189 ? -1.739 4.703 -10.581 1.00 97.19 189 LEU A N 1
ATOM 1467 C CA . LEU A 1 189 ? -0.808 3.882 -11.352 1.00 97.19 189 LEU A CA 1
ATOM 1468 C C . LEU A 1 189 ? -1.228 3.763 -12.824 1.00 97.19 189 LEU A C 1
ATOM 1470 O O . LEU A 1 189 ? -0.352 3.824 -13.684 1.00 97.19 189 LEU A O 1
ATOM 1474 N N . ASP A 1 190 ? -2.527 3.653 -13.127 1.00 95.56 190 ASP A N 1
ATOM 1475 C CA . ASP A 1 190 ? -3.041 3.637 -14.508 1.00 95.56 190 ASP A CA 1
ATOM 1476 C C . ASP A 1 190 ? -2.804 4.983 -15.217 1.00 95.56 190 ASP A C 1
ATOM 1478 O O . ASP A 1 190 ? -2.304 5.033 -16.345 1.00 95.56 190 ASP A O 1
ATOM 1482 N N . GLU A 1 191 ? -3.092 6.106 -14.555 1.00 95.56 191 GLU A N 1
ATOM 1483 C CA . GLU A 1 191 ? -2.819 7.438 -15.108 1.00 95.56 191 GLU A CA 1
ATOM 1484 C C . GLU A 1 191 ? -1.326 7.649 -15.397 1.00 95.56 191 GLU A C 1
ATOM 1486 O O . GLU A 1 191 ? -0.947 8.142 -16.473 1.00 95.56 191 GLU A O 1
ATOM 1491 N N . GLU A 1 192 ? -0.468 7.240 -14.460 1.00 95.44 192 GLU A N 1
ATOM 1492 C CA . GLU A 1 192 ? 0.980 7.289 -14.615 1.00 95.44 192 GLU A CA 1
ATOM 1493 C C . GLU A 1 192 ? 1.440 6.379 -15.763 1.00 95.44 192 GLU A C 1
ATOM 1495 O O . GLU A 1 192 ? 2.176 6.838 -16.645 1.00 95.44 192 GLU A O 1
ATOM 1500 N N . PHE A 1 193 ? 0.943 5.142 -15.834 1.00 95.00 193 PHE A N 1
ATOM 1501 C CA . PHE A 1 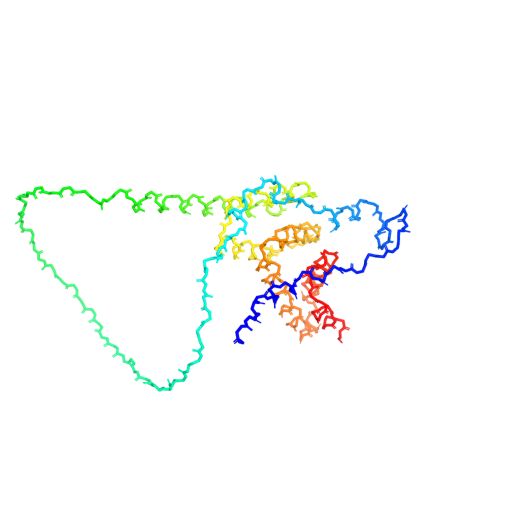193 ? 1.241 4.203 -16.913 1.00 95.00 193 PHE A CA 1
ATOM 1502 C C . PHE A 1 193 ? 0.922 4.813 -18.283 1.00 95.00 193 PHE A C 1
ATOM 1504 O O . PHE A 1 193 ? 1.785 4.870 -19.167 1.00 95.00 193 PHE A O 1
ATOM 1511 N N . ARG A 1 194 ? -0.283 5.373 -18.452 1.00 93.50 194 ARG A N 1
ATOM 1512 C CA . ARG A 1 194 ? -0.711 6.045 -19.693 1.00 93.50 194 ARG A CA 1
ATOM 1513 C C . ARG A 1 194 ? 0.188 7.231 -20.040 1.00 93.50 194 ARG A C 1
ATOM 1515 O O . ARG A 1 194 ? 0.530 7.442 -21.207 1.00 93.50 194 ARG A O 1
ATOM 1522 N N . SER A 1 195 ? 0.580 8.025 -19.044 1.00 94.56 195 SER A N 1
ATOM 1523 C CA . SER A 1 195 ? 1.503 9.153 -19.224 1.00 94.56 195 SER A CA 1
ATOM 1524 C C . SER A 1 195 ? 2.880 8.693 -19.711 1.00 94.56 195 SER A C 1
ATOM 1526 O O . SER A 1 195 ? 3.436 9.258 -20.660 1.00 94.56 195 SER A O 1
ATOM 1528 N N . LEU A 1 196 ? 3.408 7.624 -19.116 1.00 93.94 196 LEU A N 1
ATOM 1529 C CA . LEU A 1 196 ? 4.689 7.030 -19.485 1.00 93.94 196 LEU A CA 1
ATOM 1530 C C . LEU A 1 196 ? 4.648 6.376 -20.873 1.00 93.94 196 LEU A C 1
ATOM 1532 O O . LEU A 1 196 ? 5.623 6.487 -21.626 1.00 93.94 196 LEU A O 1
ATOM 1536 N N . GLN A 1 197 ? 3.518 5.769 -21.248 1.00 91.50 197 GLN A N 1
ATOM 1537 C CA . GLN A 1 197 ? 3.287 5.164 -22.563 1.00 91.50 197 GLN A CA 1
ATOM 1538 C C . GLN A 1 197 ? 3.289 6.214 -23.690 1.00 91.50 197 GLN A C 1
ATOM 1540 O O . GLN A 1 197 ? 3.800 5.951 -24.779 1.00 91.50 197 GLN A O 1
ATOM 1545 N N . ARG A 1 198 ? 2.807 7.439 -23.436 1.00 92.69 198 ARG A N 1
ATOM 1546 C CA . ARG A 1 198 ? 2.917 8.562 -24.394 1.00 92.69 198 ARG A CA 1
ATOM 1547 C C . ARG A 1 198 ? 4.342 9.102 -24.538 1.00 92.69 198 ARG A C 1
ATOM 1549 O O . ARG A 1 198 ? 4.645 9.806 -25.495 1.00 92.69 198 ARG A O 1
ATOM 1556 N N . ARG A 1 199 ? 5.231 8.791 -23.592 1.00 92.88 199 ARG A N 1
ATOM 1557 C CA . ARG A 1 199 ? 6.598 9.328 -23.503 1.00 92.88 199 ARG A CA 1
ATOM 1558 C C . ARG A 1 199 ? 7.659 8.237 -23.683 1.00 92.88 199 ARG A C 1
ATOM 1560 O O . ARG A 1 199 ? 8.732 8.349 -23.095 1.00 92.88 199 ARG A O 1
ATOM 1567 N N . LYS A 1 200 ? 7.382 7.190 -24.475 1.00 89.25 200 LYS A N 1
ATOM 1568 C CA . LYS A 1 200 ? 8.255 6.005 -24.669 1.00 89.25 200 LYS A CA 1
ATOM 1569 C C . LYS A 1 200 ? 9.698 6.335 -25.077 1.00 89.25 200 LYS A C 1
ATOM 1571 O O . LYS A 1 200 ? 10.611 5.680 -24.594 1.00 89.25 200 LYS A O 1
ATOM 1576 N N . GLN A 1 201 ? 9.904 7.387 -25.872 1.00 91.88 201 GLN A N 1
ATOM 1577 C CA . GLN A 1 201 ? 11.231 7.796 -26.365 1.00 91.88 201 GLN A CA 1
ATOM 1578 C C . GLN A 1 201 ? 12.141 8.421 -25.290 1.00 91.88 201 GLN A C 1
ATOM 1580 O O . GLN A 1 201 ? 13.323 8.639 -25.519 1.00 91.88 201 GLN A O 1
ATOM 1585 N N . LYS A 1 202 ? 11.611 8.747 -24.102 1.00 93.31 202 LYS A N 1
ATOM 1586 C CA . LYS A 1 202 ? 12.407 9.327 -23.011 1.00 93.31 202 LYS A CA 1
ATOM 1587 C C . LYS A 1 202 ? 13.076 8.215 -22.207 1.00 93.31 202 LYS A C 1
ATOM 1589 O O . LYS A 1 202 ? 12.453 7.666 -21.301 1.00 93.31 202 LYS A O 1
ATOM 1594 N N . GLU A 1 203 ? 14.310 7.862 -22.541 1.00 91.19 203 GLU A N 1
ATOM 1595 C CA . GLU A 1 203 ? 15.027 6.732 -21.922 1.00 91.19 203 GLU A CA 1
ATOM 1596 C C . GLU A 1 203 ? 15.183 6.865 -20.402 1.00 91.19 203 GLU A C 1
ATOM 1598 O O . GLU A 1 203 ? 14.992 5.891 -19.678 1.00 91.19 203 GLU A O 1
ATOM 1603 N N . PHE A 1 204 ? 15.395 8.085 -19.896 1.00 92.06 204 PHE A N 1
ATOM 1604 C CA . PHE A 1 204 ? 15.524 8.352 -18.457 1.00 92.06 204 PHE A CA 1
ATOM 1605 C C . PHE A 1 204 ? 14.274 7.983 -17.630 1.00 92.06 204 PHE A C 1
ATOM 1607 O O . PHE A 1 204 ? 14.354 7.875 -16.410 1.00 92.06 204 PHE A O 1
ATOM 1614 N N . LEU A 1 205 ? 13.114 7.769 -18.271 1.00 93.56 205 LEU A N 1
ATOM 1615 C CA . LEU A 1 205 ? 11.890 7.286 -17.618 1.00 93.56 205 LEU A CA 1
ATOM 1616 C C . LEU A 1 205 ? 11.815 5.753 -17.528 1.00 93.56 205 LEU A C 1
ATOM 1618 O O . LEU A 1 205 ? 10.831 5.229 -17.010 1.00 93.56 205 LEU A O 1
ATOM 1622 N N . GLY A 1 206 ? 12.818 5.023 -18.025 1.00 92.19 206 GLY A N 1
ATOM 1623 C CA . GLY A 1 206 ? 12.833 3.559 -18.034 1.00 92.19 206 GLY A CA 1
ATOM 1624 C C . GLY A 1 206 ? 12.632 2.952 -16.645 1.00 92.19 206 GLY A C 1
ATOM 1625 O O . GLY A 1 206 ? 11.794 2.071 -16.482 1.00 92.19 206 GLY A O 1
ATOM 1626 N N . GLN A 1 207 ? 13.313 3.484 -15.625 1.00 92.12 207 GLN A N 1
ATOM 1627 C CA . GLN A 1 207 ? 13.160 3.003 -14.249 1.00 92.12 207 GLN A CA 1
ATOM 1628 C C . GLN A 1 207 ? 11.737 3.213 -13.713 1.00 92.12 207 GLN A C 1
ATOM 1630 O O . GLN A 1 207 ? 11.182 2.310 -13.090 1.00 92.12 207 GLN A O 1
ATOM 1635 N N . VAL A 1 208 ? 11.127 4.370 -13.995 1.00 93.38 208 VAL A N 1
ATOM 1636 C CA . VAL A 1 208 ? 9.754 4.683 -13.566 1.00 93.38 208 VAL A CA 1
ATOM 1637 C C . VAL A 1 208 ? 8.753 3.758 -14.260 1.00 93.38 208 VAL A C 1
ATOM 1639 O O . VAL A 1 208 ? 7.886 3.201 -13.598 1.00 93.38 208 VAL A O 1
ATOM 1642 N N . ARG A 1 209 ? 8.921 3.496 -15.567 1.00 94.25 209 ARG A N 1
ATOM 1643 C CA . ARG A 1 209 ? 8.100 2.518 -16.310 1.00 94.25 209 ARG A CA 1
ATOM 1644 C C . ARG A 1 209 ? 8.165 1.132 -15.690 1.00 94.25 209 ARG A C 1
ATOM 1646 O O . ARG A 1 209 ? 7.127 0.529 -15.439 1.00 94.25 209 ARG A O 1
ATOM 1653 N N . THR A 1 210 ? 9.375 0.644 -15.437 1.00 93.62 210 THR A N 1
ATOM 1654 C CA . THR A 1 210 ? 9.576 -0.677 -14.839 1.00 93.62 210 THR A CA 1
ATOM 1655 C C . THR A 1 210 ? 8.958 -0.747 -13.447 1.00 93.62 210 THR A C 1
ATOM 1657 O O . THR A 1 210 ? 8.289 -1.727 -13.139 1.00 93.62 210 THR A O 1
ATOM 1660 N N . SER A 1 211 ? 9.136 0.287 -12.620 1.00 95.50 211 SER A N 1
ATOM 1661 C CA . SER A 1 211 ? 8.553 0.338 -11.276 1.00 95.50 211 SER A CA 1
ATOM 1662 C C . SER A 1 211 ? 7.024 0.336 -11.315 1.00 95.50 211 SER A C 1
ATOM 1664 O O . SER A 1 211 ? 6.404 -0.464 -10.623 1.00 95.50 211 SER A O 1
ATOM 1666 N N . ASN A 1 212 ? 6.422 1.179 -12.157 1.00 95.81 212 ASN A N 1
ATOM 1667 C CA . ASN A 1 212 ? 4.972 1.293 -12.299 1.00 95.81 212 ASN A CA 1
ATOM 1668 C C . ASN A 1 212 ? 4.336 -0.033 -12.767 1.00 95.81 212 ASN A C 1
ATOM 1670 O O . ASN A 1 212 ? 3.416 -0.532 -12.121 1.00 95.81 212 ASN A O 1
ATOM 1674 N N . ILE A 1 213 ? 4.887 -0.661 -13.817 1.00 95.00 213 ILE A N 1
ATOM 1675 C CA . ILE A 1 213 ? 4.386 -1.949 -14.331 1.00 95.00 213 ILE A CA 1
ATOM 1676 C C . ILE A 1 213 ? 4.547 -3.059 -13.293 1.00 95.00 213 ILE A C 1
ATOM 1678 O O . ILE A 1 213 ? 3.624 -3.846 -13.099 1.00 95.00 213 ILE A O 1
ATOM 1682 N N . ARG A 1 214 ? 5.697 -3.126 -12.606 1.00 96.50 214 ARG A N 1
ATOM 1683 C CA . ARG A 1 214 ? 5.901 -4.108 -11.532 1.00 96.50 214 ARG A CA 1
ATOM 1684 C C . ARG A 1 214 ? 4.871 -3.925 -10.428 1.00 96.50 214 ARG A C 1
ATOM 1686 O O . ARG A 1 214 ? 4.288 -4.906 -9.995 1.00 96.50 214 ARG A O 1
ATOM 1693 N N . TYR A 1 215 ? 4.593 -2.691 -10.022 1.00 97.94 215 TYR A N 1
ATOM 1694 C CA . TYR A 1 215 ? 3.627 -2.435 -8.960 1.00 97.94 215 TYR A CA 1
ATOM 1695 C C . TYR A 1 215 ? 2.203 -2.856 -9.359 1.00 97.94 215 TYR A C 1
ATOM 1697 O O . TYR A 1 215 ? 1.526 -3.541 -8.593 1.00 97.94 215 TYR A O 1
ATOM 1705 N N . LEU A 1 216 ? 1.773 -2.539 -10.586 1.00 97.31 216 LEU A N 1
ATOM 1706 C CA . LEU A 1 216 ? 0.503 -3.035 -11.134 1.00 97.31 216 LEU A CA 1
ATOM 1707 C C . LEU A 1 216 ? 0.459 -4.568 -11.193 1.00 97.31 216 LEU A C 1
ATOM 1709 O O . LEU A 1 216 ? -0.575 -5.160 -10.883 1.00 97.31 216 LEU A O 1
ATOM 1713 N N . ALA A 1 217 ? 1.569 -5.217 -11.552 1.00 96.75 217 ALA A N 1
ATOM 1714 C CA . ALA A 1 217 ? 1.665 -6.673 -11.563 1.00 96.75 217 ALA A CA 1
ATOM 1715 C C . ALA A 1 217 ? 1.528 -7.263 -10.150 1.00 96.75 217 ALA A C 1
ATOM 1717 O O . ALA A 1 217 ? 0.758 -8.202 -9.969 1.00 96.75 217 ALA A O 1
ATOM 1718 N N . GLU A 1 218 ? 2.192 -6.690 -9.141 1.00 98.00 218 GLU A N 1
ATOM 1719 C CA . GLU A 1 218 ? 2.056 -7.139 -7.748 1.00 98.00 218 GLU A CA 1
ATOM 1720 C C . GLU A 1 218 ? 0.615 -7.003 -7.243 1.00 98.00 218 GLU A C 1
ATOM 1722 O O . GLU A 1 218 ? 0.046 -7.955 -6.713 1.00 98.00 218 GLU A O 1
ATOM 1727 N N . LEU A 1 219 ? -0.029 -5.857 -7.484 1.00 98.06 219 LEU A N 1
ATOM 1728 C CA . LEU A 1 219 ? -1.442 -5.656 -7.144 1.00 98.06 219 LEU A CA 1
ATOM 1729 C C . LEU A 1 219 ? -2.360 -6.645 -7.889 1.00 98.06 219 LEU A C 1
ATOM 1731 O O . LEU A 1 219 ? -3.371 -7.098 -7.350 1.00 98.06 219 LEU A O 1
ATOM 1735 N N . THR A 1 220 ? -2.012 -7.009 -9.124 1.00 97.06 220 THR A N 1
ATOM 1736 C CA . THR A 1 220 ? -2.765 -7.992 -9.916 1.00 97.06 220 THR A CA 1
ATOM 1737 C C . THR A 1 220 ? -2.688 -9.389 -9.303 1.00 97.06 220 THR A C 1
ATOM 1739 O O . THR A 1 220 ? -3.710 -10.070 -9.248 1.00 97.06 220 THR A O 1
ATOM 1742 N N . LYS A 1 221 ? -1.525 -9.807 -8.783 1.00 96.31 221 LYS A N 1
ATOM 1743 C CA . LYS A 1 221 ? -1.368 -11.103 -8.094 1.00 96.31 221 LYS A CA 1
ATOM 1744 C C . LYS A 1 221 ? -2.270 -11.220 -6.860 1.00 96.31 221 LYS A C 1
ATOM 1746 O O . LYS A 1 221 ? -2.798 -12.292 -6.593 1.00 96.31 221 LYS A O 1
ATOM 1751 N N . PHE A 1 222 ? -2.511 -10.110 -6.159 1.00 97.38 222 PHE A N 1
ATOM 1752 C CA . PHE A 1 222 ? -3.478 -10.036 -5.054 1.00 97.38 222 PHE A CA 1
ATOM 1753 C C . PHE A 1 222 ? -4.949 -9.982 -5.502 1.00 97.38 222 PHE A C 1
ATOM 1755 O O . PHE A 1 222 ? -5.846 -9.963 -4.662 1.00 97.38 222 PHE A O 1
ATOM 1762 N N . GLY A 1 223 ? -5.224 -9.914 -6.807 1.00 95.06 223 GLY A N 1
ATOM 1763 C CA . GLY A 1 223 ? -6.582 -9.845 -7.346 1.00 95.06 223 GLY A CA 1
ATOM 1764 C C . GLY A 1 223 ? -7.308 -8.525 -7.072 1.00 95.06 223 GLY A C 1
ATOM 1765 O O . GLY A 1 223 ? -8.529 -8.473 -7.201 1.00 95.06 223 GLY A O 1
ATOM 1766 N N . VAL A 1 224 ? -6.592 -7.456 -6.692 1.00 95.50 224 VAL A N 1
ATOM 1767 C CA . VAL A 1 224 ? -7.213 -6.146 -6.407 1.00 95.50 224 VAL A CA 1
ATOM 1768 C C . VAL A 1 224 ? -7.346 -5.258 -7.644 1.00 95.50 224 VAL A C 1
ATOM 1770 O O . VAL A 1 224 ? -8.124 -4.306 -7.630 1.00 95.50 224 VAL A O 1
ATOM 1773 N N . VAL A 1 225 ? -6.605 -5.554 -8.716 1.00 94.44 225 VAL A N 1
ATOM 1774 C CA . VAL A 1 225 ? -6.674 -4.804 -9.978 1.00 94.44 225 VAL A CA 1
ATOM 1775 C C . VAL A 1 225 ? -7.822 -5.337 -10.839 1.00 94.44 225 VAL A C 1
ATOM 1777 O O . VAL A 1 225 ? -7.833 -6.526 -11.157 1.00 94.44 225 VAL A O 1
ATOM 1780 N N . PRO A 1 226 ? -8.773 -4.489 -11.271 1.00 91.94 226 PRO A N 1
ATOM 1781 C CA . PRO A 1 226 ? -9.818 -4.907 -12.199 1.00 91.94 226 PRO A CA 1
ATOM 1782 C C . PRO A 1 226 ? -9.255 -5.372 -13.550 1.00 91.94 226 PRO A C 1
ATOM 1784 O O . PRO A 1 226 ? -8.356 -4.740 -14.106 1.00 91.94 226 PRO A O 1
ATOM 1787 N N . GLU A 1 227 ? -9.859 -6.408 -14.139 1.00 88.94 227 GLU A N 1
ATOM 1788 C CA . GLU A 1 227 ? -9.405 -7.003 -15.409 1.00 88.94 227 GLU A CA 1
ATOM 1789 C C . GLU A 1 227 ? -9.265 -5.983 -16.550 1.00 88.94 227 GLU A C 1
ATOM 1791 O O . GLU A 1 227 ? -8.303 -6.024 -17.316 1.00 88.94 227 GLU A O 1
ATOM 1796 N N . HIS A 1 228 ? -10.188 -5.020 -16.644 1.00 88.06 228 HIS A N 1
ATOM 1797 C CA . HIS A 1 228 ? -10.154 -3.999 -17.693 1.00 88.06 228 HIS A CA 1
ATOM 1798 C C . HIS A 1 228 ? -8.893 -3.121 -17.630 1.00 88.06 228 HIS A C 1
ATOM 1800 O O . HIS A 1 228 ? -8.379 -2.733 -18.677 1.00 88.06 228 HIS A O 1
ATOM 1806 N N . VAL A 1 229 ? -8.362 -2.841 -16.434 1.00 87.12 229 VAL A N 1
ATOM 1807 C CA . VAL A 1 229 ? -7.114 -2.076 -16.265 1.00 87.12 229 VAL A CA 1
ATOM 1808 C C . VAL A 1 229 ? -5.934 -2.893 -16.789 1.00 87.12 229 VAL A C 1
ATOM 1810 O O . VAL A 1 229 ? -5.129 -2.393 -17.572 1.00 87.12 229 VAL A O 1
ATOM 1813 N N . ILE A 1 230 ? -5.883 -4.180 -16.441 1.00 87.06 230 ILE A N 1
ATOM 1814 C CA . ILE A 1 230 ? -4.819 -5.102 -16.860 1.00 87.06 230 ILE A CA 1
ATOM 1815 C C . ILE A 1 230 ? -4.776 -5.219 -18.388 1.00 87.06 230 ILE A C 1
ATOM 1817 O O . ILE A 1 230 ? -3.716 -5.078 -18.998 1.00 87.06 230 ILE A O 1
ATOM 1821 N N . PHE A 1 231 ? -5.930 -5.419 -19.032 1.00 86.12 231 PHE A N 1
ATOM 1822 C CA . PHE A 1 231 ? -5.996 -5.526 -20.490 1.00 86.12 231 PHE A CA 1
ATOM 1823 C C . PHE A 1 231 ? -5.572 -4.239 -21.206 1.00 86.12 231 PHE A C 1
ATOM 1825 O O . PHE A 1 231 ? -4.991 -4.309 -22.289 1.00 86.12 231 PHE A O 1
ATOM 1832 N N . HIS A 1 232 ? -5.805 -3.068 -20.608 1.00 83.31 232 HIS A N 1
ATOM 1833 C CA . HIS A 1 232 ? -5.300 -1.808 -21.151 1.00 83.31 232 HIS A CA 1
ATOM 1834 C C . HIS A 1 232 ? -3.774 -1.698 -21.085 1.00 83.31 232 HIS A C 1
ATOM 1836 O O . HIS A 1 232 ? -3.185 -1.113 -21.993 1.00 83.31 232 HIS A O 1
ATOM 1842 N N . CYS A 1 233 ? -3.127 -2.280 -20.073 1.00 78.94 233 CYS A N 1
ATOM 1843 C CA . CYS A 1 233 ? -1.667 -2.290 -19.972 1.00 78.94 233 CYS A CA 1
ATOM 1844 C C . CYS A 1 233 ? -0.988 -3.184 -21.024 1.00 78.94 233 CYS A C 1
ATOM 1846 O O . CYS A 1 233 ? 0.138 -2.894 -21.427 1.00 78.94 233 CYS A O 1
ATOM 1848 N N . PHE A 1 234 ? -1.663 -4.246 -21.478 1.00 76.50 234 PHE A N 1
ATOM 1849 C CA . PHE A 1 234 ? -1.141 -5.191 -22.477 1.00 76.50 234 PHE A CA 1
ATOM 1850 C C . PHE A 1 234 ? -1.383 -4.785 -23.937 1.00 76.50 234 PHE A C 1
ATOM 1852 O O . PHE A 1 234 ? -0.864 -5.443 -24.840 1.00 76.50 234 PHE A O 1
ATOM 1859 N N . LYS A 1 235 ? -2.169 -3.733 -24.175 1.00 70.12 235 LYS A N 1
ATOM 1860 C CA . LYS A 1 235 ? -2.476 -3.221 -25.514 1.00 70.12 235 LYS A CA 1
ATOM 1861 C C . LYS A 1 235 ? -1.408 -2.248 -26.021 1.00 70.12 235 LYS A C 1
ATOM 1863 O O . LYS A 1 235 ? -1.064 -2.357 -27.217 1.00 70.12 235 LYS A O 1
#

Sequence (235 aa):
MEEACCRDHKALAALRPPQRRGGEGPGIWEDEEERRFYENLVDLKGKVPAVLLEDGKKKKGEADEQAKNKDVDLPNGVTSEDKGERPGQPVESTPRETDDQSTAIVNKTVGAQVDTLLARLPELQHKDAVDQLALEFCFLNSKASRNRLIKAMQDVPKGRTDLLPLYARLVATLGQYLPDIPQGLISYLDEEFRSLQRRKQKEFLGQVRTSNIRYLAELTKFGVVPEHVIFHCFK